Protein AF-R7M8T2-F1 (afdb_monomer_lite)

Sequence (224 aa):
MENASKALIMAGSVLLSLLIITTLVFMFGKLGDLKNSEASTEEVKKLAEYNRQIETFDRALYGSELLSLANLIDDYNKRQADLKGYNAIVLHVYSKGISSPICMQDNYTRDDSYKDLISDFETLQKKLNEAKNKKAYGEKIEKLASMNWATLRQFLMSAGLSEEEVEQAMDSNSQLSKLISEYQNLKSESTEFKNKQFTQHQYEYDDYYNGTRVKKIIFKEQGL

Secondary structure (DSSP, 8-state):
-HHHHHHHHHHHHHHHHHHHHHHHHHHHHHHHHHHHHHHHHHHHHHHHHHHHHHHTT-S-EEHHHHHHHHHHHHHHIIIIIIHH-PPPPEEEEE-PPPSS-SS--SEE-STTTHHHHHHHHHHHHHHHHHHHH-EETTEEHHHHTTS-HHHHHHHHHHTT--HHHHHHHHSTTSHHHHHHHHHHHHHHHHHHHHH-EEEEEEEEEESSSTT-EEEEEEEEETT-

pLDDT: mean 83.67, std 14.2, range [49.0, 98.19]

Structure (mmCIF, N/CA/C/O backbone):
data_AF-R7M8T2-F1
#
_entry.id   AF-R7M8T2-F1
#
loop_
_atom_site.group_PDB
_atom_site.id
_atom_site.type_symbol
_atom_site.label_atom_id
_atom_site.label_alt_id
_atom_site.label_comp_id
_atom_site.label_asym_id
_atom_site.label_entity_id
_atom_site.label_seq_id
_atom_site.pdbx_PDB_ins_code
_atom_site.Cartn_x
_atom_site.Cartn_y
_atom_site.Cartn_z
_atom_site.occupancy
_atom_site.B_iso_or_equiv
_atom_site.auth_seq_id
_atom_site.auth_comp_id
_atom_site.auth_asym_id
_atom_site.auth_atom_id
_atom_site.pdbx_PDB_model_num
ATOM 1 N N . MET A 1 1 ? 17.575 -32.223 -84.611 1.00 57.09 1 MET A N 1
ATOM 2 C CA . MET A 1 1 ? 17.300 -30.985 -83.842 1.00 57.09 1 MET A CA 1
ATOM 3 C C . MET A 1 1 ? 16.401 -31.215 -82.615 1.00 57.09 1 MET A C 1
ATOM 5 O O . MET A 1 1 ? 16.417 -30.396 -81.707 1.00 57.09 1 MET A O 1
ATOM 9 N N . GLU A 1 2 ? 15.678 -32.339 -82.529 1.00 61.53 2 GLU A N 1
ATOM 10 C CA . GLU A 1 2 ? 14.737 -32.655 -81.436 1.00 61.53 2 GLU A CA 1
ATOM 11 C C . GLU A 1 2 ? 15.389 -32.787 -80.039 1.00 61.53 2 GLU A C 1
ATOM 13 O O . GLU A 1 2 ? 14.840 -32.304 -79.052 1.00 61.53 2 GLU A O 1
ATOM 18 N N . ASN A 1 3 ? 16.603 -33.348 -79.946 1.00 72.44 3 ASN A N 1
ATOM 19 C CA . ASN A 1 3 ? 17.298 -33.550 -78.662 1.00 72.44 3 ASN A CA 1
ATOM 20 C C . ASN A 1 3 ? 17.820 -32.249 -78.032 1.00 72.44 3 ASN A C 1
ATOM 22 O O . ASN A 1 3 ? 17.808 -32.114 -76.812 1.00 72.44 3 ASN A O 1
ATOM 26 N N . ALA A 1 4 ? 18.224 -31.272 -78.848 1.00 68.94 4 ALA A N 1
ATOM 27 C CA . ALA A 1 4 ? 18.643 -29.959 -78.358 1.00 68.94 4 ALA A CA 1
ATOM 28 C C . ALA A 1 4 ? 17.447 -29.152 -77.826 1.00 68.94 4 ALA A C 1
ATOM 30 O O . ALA A 1 4 ? 17.567 -28.473 -76.814 1.00 68.94 4 ALA A O 1
ATOM 31 N N . SER A 1 5 ? 16.274 -29.281 -78.459 1.00 60.34 5 SER A N 1
ATOM 32 C CA . SER A 1 5 ? 15.035 -28.647 -77.992 1.00 60.34 5 SER A CA 1
ATOM 33 C C . SER A 1 5 ? 14.527 -29.272 -76.686 1.00 60.34 5 SER A C 1
ATOM 35 O O . SER A 1 5 ? 14.183 -28.538 -75.764 1.00 60.34 5 SER A O 1
ATOM 37 N N . LYS A 1 6 ? 14.577 -30.607 -76.542 1.00 64.19 6 LYS A N 1
ATOM 38 C CA . LYS A 1 6 ? 14.253 -31.289 -75.273 1.00 64.19 6 LYS A CA 1
ATOM 39 C C . LYS A 1 6 ? 15.216 -30.900 -74.146 1.00 64.19 6 LYS A C 1
ATOM 41 O O . LYS A 1 6 ? 14.763 -30.615 -73.043 1.00 64.19 6 LYS A O 1
ATOM 46 N N . ALA A 1 7 ? 16.517 -30.811 -74.433 1.00 75.56 7 ALA A N 1
ATOM 47 C CA . ALA A 1 7 ? 17.511 -30.345 -73.466 1.00 75.56 7 ALA A CA 1
ATOM 48 C C . ALA A 1 7 ? 17.301 -28.872 -73.076 1.00 75.56 7 ALA A C 1
ATOM 50 O O . ALA A 1 7 ? 17.396 -28.535 -71.901 1.00 75.56 7 ALA A O 1
ATOM 51 N N . LEU A 1 8 ? 16.953 -28.006 -74.034 1.00 66.00 8 LEU A N 1
ATOM 52 C CA . LEU A 1 8 ? 16.663 -26.592 -73.784 1.00 66.00 8 LEU A CA 1
ATOM 53 C C . LEU A 1 8 ? 15.398 -26.403 -72.936 1.00 66.00 8 LEU A C 1
ATOM 55 O O . LEU A 1 8 ? 15.392 -25.578 -72.029 1.00 66.00 8 LEU A O 1
ATOM 59 N N . ILE A 1 9 ? 14.348 -27.187 -73.188 1.00 66.44 9 ILE A N 1
ATOM 60 C CA . ILE A 1 9 ? 13.111 -27.160 -72.394 1.00 66.44 9 ILE A CA 1
ATOM 61 C C . ILE A 1 9 ? 13.369 -27.679 -70.971 1.00 66.44 9 ILE A C 1
ATOM 63 O O . ILE A 1 9 ? 12.895 -27.072 -70.013 1.00 66.44 9 ILE A O 1
ATOM 67 N N . MET A 1 10 ? 14.160 -28.748 -70.813 1.00 67.06 10 MET A N 1
ATOM 68 C CA . MET A 1 10 ? 14.554 -29.258 -69.492 1.00 67.06 10 MET A CA 1
ATOM 69 C C . MET A 1 10 ? 15.466 -28.283 -68.732 1.00 67.06 10 MET A C 1
ATOM 71 O O . MET A 1 10 ? 15.301 -28.102 -67.531 1.00 67.06 10 MET A O 1
ATOM 75 N N . ALA A 1 11 ? 16.396 -27.610 -69.413 1.00 72.06 11 ALA A N 1
ATOM 76 C CA . ALA A 1 11 ? 17.258 -26.603 -68.796 1.00 72.06 11 ALA A CA 1
ATOM 77 C C . ALA A 1 11 ? 16.482 -25.325 -68.433 1.00 72.06 11 ALA A C 1
ATOM 79 O O . ALA A 1 11 ? 16.701 -24.749 -67.370 1.00 72.06 11 ALA A O 1
ATOM 80 N N . GLY A 1 12 ? 15.543 -24.905 -69.285 1.00 64.56 12 GLY A N 1
ATOM 81 C CA . GLY A 1 12 ? 14.705 -23.728 -69.062 1.00 64.56 12 GLY A CA 1
ATOM 82 C C . GLY A 1 12 ? 13.758 -23.885 -67.874 1.00 64.56 12 GLY A C 1
ATOM 83 O O . GLY A 1 12 ? 13.622 -22.956 -67.081 1.00 64.56 12 GLY A O 1
ATOM 84 N N . SER A 1 13 ? 13.148 -25.060 -67.695 1.00 60.78 13 SER A N 1
ATOM 85 C CA . SER A 1 13 ? 12.254 -25.318 -66.557 1.00 60.78 13 SER A CA 1
ATOM 86 C C . SER A 1 13 ? 13.005 -25.381 -65.223 1.00 60.78 13 SER A C 1
ATOM 88 O O . SER A 1 13 ? 12.529 -24.839 -64.222 1.00 60.78 13 SER A O 1
ATOM 90 N N . VAL A 1 14 ? 14.208 -25.965 -65.207 1.00 69.69 14 VAL A N 1
ATOM 91 C CA . VAL A 1 14 ? 15.075 -26.004 -64.019 1.00 69.69 14 VAL A CA 1
ATOM 92 C C . VAL A 1 14 ? 15.583 -24.604 -63.671 1.00 69.69 14 VAL A C 1
ATOM 94 O O . VAL A 1 14 ? 15.503 -24.195 -62.513 1.00 69.69 14 VAL A O 1
ATOM 97 N N . LEU A 1 15 ? 16.033 -23.833 -64.665 1.00 68.00 15 LEU A N 1
ATOM 98 C CA . LEU A 1 15 ? 16.494 -22.457 -64.469 1.00 68.00 15 LEU A CA 1
ATOM 99 C C . LEU A 1 15 ? 15.377 -21.550 -63.933 1.00 68.00 15 LEU A C 1
ATOM 101 O O . LEU A 1 15 ? 15.596 -20.792 -62.989 1.00 68.00 15 LEU A O 1
ATOM 105 N N . LEU A 1 16 ? 14.172 -21.656 -64.498 1.00 63.84 16 LEU A N 1
ATOM 106 C CA . LEU A 1 16 ? 13.011 -20.893 -64.045 1.00 63.84 16 LEU A CA 1
ATOM 107 C C . LEU A 1 16 ? 12.628 -21.252 -62.602 1.00 63.84 16 LEU A C 1
ATOM 109 O O . LEU A 1 16 ? 12.336 -20.364 -61.804 1.00 63.84 16 LEU A O 1
ATOM 113 N N . SER A 1 17 ? 12.693 -22.536 -62.243 1.00 60.41 17 SER A N 1
ATOM 114 C CA . SER A 1 17 ? 12.422 -22.997 -60.875 1.00 60.41 17 SER A CA 1
ATOM 115 C C . SER A 1 17 ? 13.439 -22.440 -59.874 1.00 60.41 17 SER A C 1
ATOM 117 O O . SER A 1 17 ? 13.058 -21.976 -58.800 1.00 60.41 17 SER A O 1
ATOM 119 N N . LEU A 1 18 ? 14.724 -22.419 -60.238 1.00 68.00 18 LEU A N 1
ATOM 120 C CA . LEU A 1 18 ? 15.779 -21.836 -59.406 1.00 68.00 18 LEU A CA 1
ATOM 121 C C . LEU A 1 18 ? 15.581 -20.328 -59.211 1.00 68.00 18 LEU A C 1
ATOM 123 O O . LEU A 1 18 ? 15.695 -19.842 -58.087 1.00 68.00 18 LEU A O 1
ATOM 127 N N . LEU A 1 19 ? 15.208 -19.597 -60.266 1.00 71.00 19 LEU A N 1
ATOM 128 C CA . LEU A 1 19 ? 14.888 -18.172 -60.158 1.00 71.00 19 LEU A CA 1
ATOM 129 C C . LEU A 1 19 ? 13.727 -17.930 -59.190 1.00 71.00 19 LEU A C 1
ATOM 131 O O . LEU A 1 19 ? 13.874 -17.135 -58.265 1.00 71.00 19 LEU A O 1
ATOM 135 N N . ILE A 1 20 ? 12.628 -18.678 -59.322 1.00 66.12 20 ILE A N 1
ATOM 136 C CA . ILE A 1 20 ? 11.468 -18.556 -58.427 1.00 66.12 20 ILE A CA 1
ATOM 137 C C . ILE A 1 20 ? 11.869 -18.817 -56.965 1.00 66.12 20 ILE A C 1
ATOM 139 O O . ILE A 1 20 ? 11.519 -18.030 -56.087 1.00 66.12 20 ILE A O 1
ATOM 143 N N . ILE A 1 21 ? 12.650 -19.870 -56.694 1.00 63.88 21 ILE A N 1
ATOM 144 C CA . ILE A 1 21 ? 13.111 -20.199 -55.334 1.00 63.88 21 ILE A CA 1
ATOM 145 C C . ILE A 1 21 ? 13.998 -19.082 -54.769 1.00 63.88 21 ILE A C 1
ATOM 147 O O . ILE A 1 21 ? 13.788 -18.652 -53.635 1.00 63.88 21 ILE A O 1
ATOM 151 N N . THR A 1 22 ? 14.950 -18.562 -55.549 1.00 62.03 22 THR A N 1
ATOM 152 C CA . THR A 1 22 ? 15.826 -17.468 -55.088 1.00 62.03 22 THR A CA 1
ATOM 153 C C . THR A 1 22 ? 15.054 -16.180 -54.801 1.00 62.03 22 THR A C 1
ATOM 155 O O . THR A 1 22 ? 15.311 -15.528 -53.788 1.00 62.03 22 THR A O 1
ATOM 158 N N . THR A 1 23 ? 14.059 -15.838 -55.627 1.00 63.38 23 THR A N 1
ATOM 159 C CA . THR A 1 23 ? 13.189 -14.678 -55.396 1.00 63.38 23 THR A CA 1
ATOM 160 C C . THR A 1 23 ? 12.344 -14.848 -54.136 1.00 63.38 23 THR A C 1
ATOM 162 O O . THR A 1 23 ? 12.231 -13.904 -53.356 1.00 63.38 23 THR A O 1
ATOM 165 N N . LEU A 1 24 ? 11.798 -16.043 -53.890 1.00 55.97 24 LEU A N 1
ATOM 166 C CA . LEU A 1 24 ? 11.025 -16.329 -52.679 1.00 55.97 24 LEU A CA 1
ATOM 167 C C . LEU A 1 24 ? 11.890 -16.231 -51.417 1.00 55.97 24 LEU A C 1
ATOM 169 O O . LEU A 1 24 ? 11.495 -15.561 -50.467 1.00 55.97 24 LEU A O 1
ATOM 173 N N . VAL A 1 25 ? 13.090 -16.822 -51.413 1.00 62.91 25 VAL A N 1
ATOM 174 C CA . VAL A 1 25 ? 14.032 -16.732 -50.280 1.00 62.91 25 VAL A CA 1
ATOM 175 C C . VAL A 1 25 ? 14.420 -15.276 -49.997 1.00 62.91 25 VAL A C 1
ATOM 177 O O . VAL A 1 25 ? 14.420 -14.851 -48.842 1.00 62.91 25 VAL A O 1
ATOM 180 N N . PHE A 1 26 ? 14.681 -14.484 -51.039 1.00 60.38 26 PHE A N 1
ATOM 181 C CA . PHE A 1 26 ? 14.985 -13.060 -50.900 1.00 60.38 26 PHE A CA 1
ATOM 182 C C . PHE A 1 26 ? 13.793 -12.253 -50.361 1.00 60.38 26 PHE A C 1
ATOM 184 O O . PHE A 1 26 ? 13.969 -11.423 -49.468 1.00 60.38 26 PHE A O 1
ATOM 191 N N . MET A 1 27 ? 12.573 -12.516 -50.847 1.00 58.53 27 MET A N 1
ATOM 192 C CA . MET A 1 27 ? 11.353 -11.883 -50.335 1.00 58.53 27 MET A CA 1
ATOM 193 C C . MET A 1 27 ? 11.098 -12.236 -48.867 1.00 58.53 27 MET A C 1
ATOM 195 O O . MET A 1 27 ? 10.792 -11.337 -48.088 1.00 58.53 27 MET A O 1
ATOM 199 N N . PHE A 1 28 ? 11.262 -13.501 -48.465 1.00 50.69 28 PHE A N 1
ATOM 200 C CA . PHE A 1 28 ? 11.099 -13.914 -47.067 1.00 50.69 28 PHE A CA 1
ATOM 201 C C . PHE A 1 28 ? 12.152 -13.289 -46.146 1.00 50.69 28 PHE A C 1
ATOM 203 O O . PHE A 1 28 ? 11.797 -12.857 -45.051 1.00 50.69 28 PHE A O 1
ATOM 210 N N . GLY A 1 29 ? 13.405 -13.164 -46.598 1.00 58.25 29 GLY A N 1
ATOM 211 C CA . GLY A 1 29 ? 14.446 -12.433 -45.868 1.00 58.25 29 GLY A CA 1
ATOM 212 C C . GLY A 1 29 ? 14.080 -10.960 -45.670 1.00 58.25 29 GLY A C 1
ATOM 213 O O . GLY A 1 29 ? 14.084 -10.467 -44.549 1.00 58.25 29 GLY A O 1
ATOM 214 N N . LYS A 1 30 ? 13.636 -10.279 -46.736 1.00 51.84 30 LYS A N 1
ATOM 215 C CA . LYS A 1 30 ? 13.212 -8.871 -46.669 1.00 51.84 30 LYS A CA 1
ATOM 216 C C . LYS A 1 30 ? 11.963 -8.650 -45.815 1.00 51.84 30 LYS A C 1
ATOM 218 O O . LYS A 1 30 ? 11.916 -7.668 -45.085 1.00 51.84 30 LYS A O 1
ATOM 223 N N . LEU A 1 31 ? 10.973 -9.542 -45.874 1.00 51.50 31 LEU A N 1
ATOM 224 C CA . LEU A 1 31 ? 9.778 -9.509 -45.017 1.00 51.50 31 LEU A CA 1
ATOM 225 C C . LEU A 1 31 ? 10.123 -9.754 -43.541 1.00 51.50 31 LEU A C 1
ATOM 227 O O . LEU A 1 31 ? 9.520 -9.128 -42.672 1.00 51.50 31 LEU A O 1
ATOM 231 N N . GLY A 1 32 ? 11.085 -10.639 -43.264 1.00 54.91 32 GLY A N 1
ATOM 232 C CA . GLY A 1 32 ? 11.640 -10.850 -41.928 1.00 54.91 32 GLY A CA 1
ATOM 233 C C . GLY A 1 32 ? 12.353 -9.604 -41.407 1.00 54.91 32 GLY A C 1
ATOM 234 O O . GLY A 1 32 ? 12.032 -9.134 -40.321 1.00 54.91 32 GLY A O 1
ATOM 235 N N . ASP A 1 33 ? 13.239 -9.014 -42.209 1.00 54.00 33 ASP A N 1
ATOM 236 C CA . ASP A 1 33 ? 13.973 -7.791 -41.863 1.00 54.00 33 ASP A CA 1
ATOM 237 C C . ASP A 1 33 ? 13.043 -6.581 -41.663 1.00 54.00 33 ASP A C 1
ATOM 239 O O . ASP A 1 33 ? 13.229 -5.817 -40.720 1.00 54.00 33 ASP A O 1
ATOM 243 N N . LEU A 1 34 ? 12.005 -6.423 -42.496 1.00 49.81 34 LEU A N 1
ATOM 244 C CA . LEU A 1 34 ? 10.982 -5.376 -42.354 1.00 49.81 34 LEU A CA 1
ATOM 245 C C . LEU A 1 34 ? 10.152 -5.557 -41.079 1.00 49.81 34 LEU A C 1
ATOM 247 O O . LEU A 1 34 ? 10.018 -4.609 -40.311 1.00 49.81 34 LEU A O 1
ATOM 251 N N . LYS A 1 35 ? 9.656 -6.772 -40.801 1.00 49.00 35 LYS A N 1
ATOM 252 C CA . LYS A 1 35 ? 8.923 -7.053 -39.554 1.00 49.00 35 LYS A CA 1
ATOM 253 C C . LYS A 1 35 ? 9.799 -6.877 -38.315 1.00 49.00 35 LYS A C 1
ATOM 255 O O . LYS A 1 35 ? 9.321 -6.350 -37.317 1.00 49.00 35 LYS A O 1
ATOM 260 N N . ASN A 1 36 ? 11.068 -7.274 -38.379 1.00 53.53 36 ASN A N 1
ATOM 261 C CA . ASN A 1 36 ? 12.028 -7.074 -37.294 1.00 53.53 36 ASN A CA 1
ATOM 262 C C . ASN A 1 36 ? 12.381 -5.590 -37.107 1.00 53.53 36 ASN A C 1
ATOM 264 O O . ASN A 1 36 ? 12.554 -5.151 -35.976 1.00 53.53 36 ASN A O 1
ATOM 268 N N . SER A 1 37 ? 12.444 -4.805 -38.188 1.00 49.72 37 SER A N 1
ATOM 269 C CA . SER A 1 37 ? 12.673 -3.354 -38.144 1.00 49.72 37 SER A CA 1
ATOM 270 C C . SER A 1 37 ? 11.466 -2.578 -37.606 1.00 49.72 37 SER A C 1
ATOM 272 O O . SER A 1 37 ? 11.635 -1.595 -36.887 1.00 49.72 37 SER A O 1
ATOM 274 N N . GLU A 1 38 ? 10.243 -2.986 -37.940 1.00 52.22 38 GLU A N 1
ATOM 275 C CA . GLU A 1 38 ? 9.019 -2.393 -37.388 1.00 52.22 38 GLU A CA 1
ATOM 276 C C . GLU A 1 38 ? 8.836 -2.777 -35.915 1.00 52.22 38 GLU A C 1
ATOM 278 O O . GLU A 1 38 ? 8.549 -1.911 -35.088 1.00 52.22 38 GLU A O 1
ATOM 283 N N . ALA A 1 39 ? 9.082 -4.045 -35.565 1.00 54.16 39 ALA A N 1
ATOM 284 C CA . ALA A 1 39 ? 9.066 -4.517 -34.184 1.00 54.16 39 ALA A CA 1
ATOM 285 C C . ALA A 1 39 ? 10.124 -3.805 -33.328 1.00 54.16 39 ALA A C 1
ATOM 287 O O . ALA A 1 39 ? 9.792 -3.311 -32.256 1.00 54.16 39 ALA A O 1
ATOM 288 N N . SER A 1 40 ? 11.362 -3.662 -33.814 1.00 60.12 40 SER A N 1
ATOM 289 C CA . SER A 1 40 ? 12.415 -2.944 -33.085 1.00 60.12 40 SER A CA 1
ATOM 290 C C . SER A 1 40 ? 12.102 -1.455 -32.925 1.00 60.12 40 SER A C 1
ATOM 292 O O . SER A 1 40 ? 12.344 -0.886 -31.863 1.00 60.12 40 SER A O 1
ATOM 294 N N . THR A 1 41 ? 11.484 -0.823 -33.929 1.00 64.88 41 THR A N 1
ATOM 295 C CA . THR A 1 41 ? 11.026 0.572 -33.830 1.00 64.88 41 THR A CA 1
ATOM 296 C C . THR A 1 41 ? 9.938 0.731 -32.767 1.00 64.88 41 THR A C 1
ATOM 298 O O . THR A 1 41 ? 9.956 1.690 -31.997 1.00 64.88 41 THR A O 1
ATOM 301 N N . GLU A 1 42 ? 8.993 -0.205 -32.698 1.00 70.75 42 GLU A N 1
ATOM 302 C CA . GLU A 1 42 ? 7.926 -0.195 -31.697 1.00 70.75 42 GLU A CA 1
ATOM 303 C C . GLU A 1 42 ? 8.457 -0.461 -30.280 1.00 70.75 42 GLU A C 1
ATOM 305 O O . GLU A 1 42 ? 8.002 0.146 -29.312 1.00 70.75 42 GLU A O 1
ATOM 310 N N . GLU A 1 43 ? 9.462 -1.322 -30.137 1.00 71.38 43 GLU A N 1
ATOM 311 C CA . GLU A 1 43 ? 10.128 -1.571 -28.857 1.00 71.38 43 GLU A CA 1
ATOM 312 C C . GLU A 1 43 ? 10.898 -0.356 -28.353 1.00 71.38 43 GLU A C 1
ATOM 314 O O . GLU A 1 43 ? 10.748 0.023 -27.192 1.00 71.38 43 GLU A O 1
ATOM 319 N N . VAL A 1 44 ? 11.650 0.310 -29.231 1.00 73.50 44 VAL A N 1
ATOM 320 C CA . VAL A 1 44 ? 12.344 1.560 -28.896 1.00 73.50 44 VAL A CA 1
ATOM 321 C C . VAL A 1 44 ? 11.346 2.644 -28.481 1.00 73.50 44 VAL A C 1
ATOM 323 O O . VAL A 1 44 ? 11.574 3.333 -27.486 1.00 73.50 44 VAL A O 1
ATOM 326 N N . LYS A 1 45 ? 10.207 2.767 -29.178 1.00 71.94 45 LYS A N 1
ATOM 327 C CA . LYS A 1 45 ? 9.131 3.692 -28.782 1.00 71.94 45 LYS A CA 1
ATOM 328 C C . LYS A 1 45 ? 8.575 3.369 -27.399 1.00 71.94 45 LYS A C 1
ATOM 330 O O . LYS A 1 45 ? 8.427 4.283 -26.596 1.00 71.94 45 LYS A O 1
ATOM 335 N N . LYS A 1 46 ? 8.308 2.094 -27.101 1.00 74.50 46 LYS A N 1
ATOM 336 C CA . LYS A 1 46 ? 7.805 1.669 -25.784 1.00 74.50 46 LYS A CA 1
ATOM 337 C C . LYS A 1 46 ? 8.793 1.972 -24.664 1.00 74.50 46 LYS A C 1
ATOM 339 O O . LYS A 1 46 ? 8.383 2.452 -23.615 1.00 74.50 46 LYS A O 1
ATOM 344 N N . LEU A 1 47 ? 10.088 1.740 -24.879 1.00 77.81 47 LEU A N 1
ATOM 345 C CA . LEU A 1 47 ? 11.118 2.109 -23.902 1.00 77.81 47 LEU A CA 1
ATOM 346 C C . LEU A 1 47 ? 11.163 3.624 -23.666 1.00 77.81 47 LEU A C 1
ATOM 348 O O . LEU A 1 47 ? 11.206 4.061 -22.519 1.00 77.81 47 LEU A O 1
ATOM 352 N N . ALA A 1 48 ? 11.106 4.420 -24.737 1.00 73.94 48 ALA A N 1
ATOM 353 C CA . ALA A 1 48 ? 11.050 5.876 -24.633 1.00 73.94 48 ALA A CA 1
ATOM 354 C C . ALA A 1 48 ? 9.780 6.353 -23.905 1.00 73.94 48 ALA A C 1
ATOM 356 O O . ALA A 1 48 ? 9.828 7.316 -23.143 1.00 73.94 48 ALA A O 1
ATOM 357 N N . GLU A 1 49 ? 8.655 5.665 -24.104 1.00 75.31 49 GLU A N 1
ATOM 358 C CA . GLU A 1 49 ? 7.406 5.941 -23.402 1.00 75.31 49 GLU A CA 1
ATOM 359 C C . GLU A 1 49 ? 7.523 5.664 -21.897 1.00 75.31 49 GLU A C 1
ATOM 361 O O . GLU A 1 49 ? 7.171 6.539 -21.109 1.00 75.31 49 GLU A O 1
ATOM 366 N N . TYR A 1 50 ? 8.075 4.514 -21.486 1.00 80.75 50 TYR A N 1
ATOM 367 C CA . TYR A 1 50 ? 8.334 4.233 -20.068 1.00 80.75 50 TYR A CA 1
ATOM 368 C C . TYR A 1 50 ? 9.259 5.273 -19.440 1.00 80.75 50 TYR A C 1
ATOM 370 O O . TYR A 1 50 ? 8.930 5.795 -18.378 1.00 80.75 50 TYR A O 1
ATOM 378 N N . ASN A 1 51 ? 10.373 5.616 -20.098 1.00 78.75 51 ASN A N 1
ATOM 379 C CA . ASN A 1 51 ? 11.290 6.642 -19.597 1.00 78.75 51 ASN A CA 1
ATOM 380 C C . ASN A 1 51 ? 10.562 7.974 -19.400 1.00 78.75 51 ASN A C 1
ATOM 382 O O . ASN A 1 51 ? 10.599 8.531 -18.309 1.00 78.75 51 ASN A O 1
ATOM 386 N N . ARG A 1 52 ? 9.808 8.433 -20.406 1.00 75.38 52 ARG A N 1
ATOM 387 C CA . ARG A 1 52 ? 9.039 9.678 -20.313 1.00 75.38 52 ARG A CA 1
ATOM 388 C C . ARG A 1 52 ? 7.998 9.631 -19.194 1.00 75.38 52 ARG A C 1
ATOM 390 O O . ARG A 1 52 ? 7.800 10.634 -18.517 1.00 75.38 52 ARG A O 1
ATOM 397 N N . GLN A 1 53 ? 7.302 8.507 -19.012 1.00 79.31 53 GLN A N 1
ATOM 398 C CA . GLN A 1 53 ? 6.336 8.352 -17.922 1.00 79.31 53 GLN A CA 1
ATOM 399 C C . GLN A 1 53 ? 7.032 8.407 -16.556 1.00 79.31 53 GLN A C 1
ATOM 401 O O . GLN A 1 53 ? 6.547 9.101 -15.666 1.00 79.31 53 GLN A O 1
ATOM 406 N N . ILE A 1 54 ? 8.183 7.750 -16.403 1.00 82.94 54 ILE A N 1
ATOM 407 C CA . ILE A 1 54 ? 8.994 7.769 -15.178 1.00 82.94 54 ILE A CA 1
ATOM 408 C C . ILE A 1 54 ? 9.525 9.178 -14.885 1.00 82.94 54 ILE A C 1
ATOM 410 O O . ILE A 1 54 ? 9.423 9.641 -13.755 1.00 82.94 54 ILE A O 1
ATOM 414 N N . GLU A 1 55 ? 10.001 9.905 -15.895 1.00 81.38 55 GLU A N 1
ATOM 415 C CA . GLU A 1 55 ? 10.476 11.289 -15.762 1.00 81.38 55 GLU A CA 1
ATOM 416 C C . GLU A 1 55 ? 9.382 12.249 -15.266 1.00 81.38 55 GLU A C 1
ATOM 418 O O . GLU A 1 55 ? 9.689 13.247 -14.623 1.00 81.38 55 GLU A O 1
ATOM 423 N N . THR A 1 56 ? 8.089 11.950 -15.463 1.00 80.88 56 THR A N 1
ATOM 424 C CA . THR A 1 56 ? 7.011 12.772 -14.865 1.00 80.88 56 THR A CA 1
ATOM 425 C C . THR A 1 56 ? 6.992 12.740 -13.332 1.00 80.88 56 THR A C 1
ATOM 427 O O . THR A 1 56 ? 6.365 13.595 -12.693 1.00 80.88 56 THR A O 1
ATOM 430 N N . PHE A 1 57 ? 7.689 11.765 -12.744 1.00 83.44 57 PHE A N 1
ATOM 431 C CA . PHE A 1 57 ? 7.892 11.618 -11.311 1.00 83.44 57 PHE A CA 1
ATOM 432 C C . PHE A 1 57 ? 9.202 12.259 -10.826 1.00 83.44 57 PHE A C 1
ATOM 434 O O . PHE A 1 57 ? 9.470 12.218 -9.628 1.00 83.44 57 PHE A O 1
ATOM 441 N N . ASP A 1 58 ? 9.999 12.885 -11.702 1.00 83.12 58 ASP A N 1
ATOM 442 C CA . ASP A 1 58 ? 11.145 13.731 -11.330 1.00 83.12 58 ASP A CA 1
ATOM 443 C C . ASP A 1 58 ? 10.666 15.056 -10.707 1.00 83.12 58 ASP A C 1
ATOM 445 O O . ASP A 1 58 ? 10.617 16.122 -11.323 1.00 83.12 58 ASP A O 1
ATOM 449 N N . ARG A 1 59 ? 10.185 14.947 -9.469 1.00 86.69 59 ARG A N 1
ATOM 450 C CA . ARG A 1 59 ? 9.742 16.041 -8.604 1.00 86.69 59 ARG A CA 1
ATOM 451 C C . ARG A 1 59 ? 9.510 15.507 -7.193 1.00 86.69 59 ARG A C 1
ATOM 453 O O . ARG A 1 59 ? 9.657 14.319 -6.922 1.00 86.69 59 ARG A O 1
ATOM 460 N N . ALA A 1 60 ? 9.095 16.383 -6.283 1.00 89.00 60 ALA A N 1
ATOM 461 C CA . ALA A 1 60 ? 8.526 15.935 -5.020 1.00 89.00 60 ALA A CA 1
ATOM 462 C C . ALA A 1 60 ? 7.229 15.141 -5.266 1.00 89.00 60 ALA A C 1
ATOM 464 O O . ALA A 1 60 ? 6.370 15.564 -6.051 1.00 89.00 60 ALA A O 1
ATOM 465 N N . LEU A 1 61 ? 7.103 14.006 -4.580 1.00 89.38 61 LEU A N 1
ATOM 466 C CA . LEU A 1 61 ? 5.988 13.073 -4.692 1.00 89.38 61 LEU A CA 1
ATOM 467 C C . LEU A 1 61 ? 5.300 12.889 -3.349 1.00 89.38 61 LEU A C 1
ATOM 469 O O . LEU A 1 61 ? 5.958 12.747 -2.320 1.00 89.38 61 LEU A O 1
ATOM 473 N N . TYR A 1 62 ? 3.978 12.797 -3.365 1.00 91.50 62 TYR A N 1
ATOM 474 C CA . TYR A 1 62 ? 3.248 12.176 -2.266 1.00 91.50 62 TYR A CA 1
ATOM 475 C C . TYR A 1 62 ? 3.435 10.651 -2.292 1.00 91.50 62 TYR A C 1
ATOM 477 O O . TYR A 1 62 ? 3.654 10.063 -3.351 1.00 91.50 62 TYR A O 1
ATOM 485 N N . GLY A 1 63 ? 3.298 9.974 -1.149 1.00 90.69 63 GLY A N 1
ATOM 486 C CA . GLY A 1 63 ? 3.425 8.512 -1.074 1.00 90.69 63 GLY A CA 1
ATOM 487 C C . GLY A 1 63 ? 2.453 7.757 -1.993 1.00 90.69 63 GLY A C 1
ATOM 488 O O . GLY A 1 63 ? 2.781 6.688 -2.501 1.00 90.69 63 GLY A O 1
ATOM 489 N N . SER A 1 64 ? 1.282 8.330 -2.291 1.00 88.12 64 SER A N 1
ATOM 490 C CA . SER A 1 64 ? 0.357 7.806 -3.311 1.00 88.12 64 SER A CA 1
ATOM 491 C C . SER A 1 64 ? 0.935 7.835 -4.735 1.00 88.12 64 SER A C 1
ATOM 493 O O . SER A 1 64 ? 0.731 6.905 -5.519 1.00 8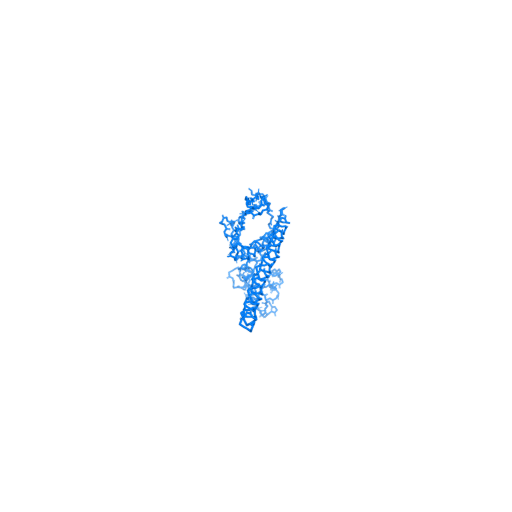8.12 64 SER A O 1
ATOM 495 N N . GLU A 1 65 ? 1.682 8.883 -5.072 1.00 89.81 65 GLU A N 1
ATOM 496 C CA . GLU A 1 65 ? 2.366 9.029 -6.357 1.00 89.81 65 GLU A CA 1
ATOM 497 C C . GLU A 1 65 ? 3.602 8.125 -6.414 1.00 89.81 65 GLU A C 1
ATOM 499 O O . GLU A 1 65 ? 3.858 7.503 -7.441 1.00 89.81 65 GLU A O 1
ATOM 504 N N . LEU A 1 66 ? 4.304 7.958 -5.289 1.00 93.56 66 LEU A N 1
ATOM 505 C CA . LEU A 1 66 ? 5.414 7.014 -5.162 1.00 93.56 66 LEU A CA 1
ATOM 506 C C . LEU A 1 66 ? 4.967 5.560 -5.394 1.00 93.56 66 LEU A C 1
ATOM 508 O O . LEU A 1 66 ? 5.649 4.813 -6.090 1.00 93.56 66 LEU A O 1
ATOM 512 N N . LEU A 1 67 ? 3.796 5.164 -4.881 1.00 92.00 67 LEU A N 1
ATOM 513 C CA . LEU A 1 67 ? 3.192 3.857 -5.182 1.00 92.00 67 LEU A CA 1
ATOM 514 C C . LEU A 1 67 ? 2.857 3.706 -6.669 1.00 92.00 67 LEU A C 1
ATOM 516 O O . LEU A 1 67 ? 2.973 2.614 -7.223 1.00 92.00 67 LEU A O 1
ATOM 520 N N . SER A 1 68 ? 2.446 4.791 -7.325 1.00 90.44 68 SER A N 1
ATOM 521 C CA . SER A 1 68 ? 2.171 4.782 -8.766 1.00 90.44 68 SER A CA 1
ATOM 522 C C . SER A 1 68 ? 3.461 4.575 -9.566 1.00 90.44 68 SER A C 1
ATOM 524 O O . SER A 1 68 ? 3.484 3.743 -10.472 1.00 90.44 68 SER A O 1
ATOM 526 N N . LEU A 1 69 ? 4.552 5.246 -9.178 1.00 91.94 69 LEU A N 1
ATOM 527 C CA . LEU A 1 69 ? 5.884 5.027 -9.747 1.00 91.94 69 LEU A CA 1
ATOM 528 C C . LEU A 1 69 ? 6.371 3.587 -9.524 1.00 91.94 69 LEU A C 1
ATOM 530 O O . LEU A 1 69 ? 6.850 2.958 -10.463 1.00 91.94 69 LEU A O 1
ATOM 534 N N . ALA A 1 70 ? 6.219 3.042 -8.313 1.00 92.62 70 ALA A N 1
ATOM 535 C CA . ALA A 1 70 ? 6.613 1.666 -8.011 1.00 92.62 70 ALA A CA 1
ATOM 536 C C . ALA A 1 70 ? 5.877 0.655 -8.910 1.00 92.62 70 ALA A C 1
ATOM 538 O O . ALA A 1 70 ? 6.505 -0.244 -9.464 1.00 92.62 70 ALA A O 1
ATOM 539 N N . ASN A 1 71 ? 4.568 0.839 -9.121 1.00 91.06 71 ASN A N 1
ATOM 540 C CA . ASN A 1 71 ? 3.785 0.005 -10.039 1.00 91.06 71 ASN A CA 1
ATOM 541 C C . ASN A 1 71 ? 4.221 0.161 -11.504 1.00 91.06 71 ASN A C 1
ATOM 543 O O . ASN A 1 71 ? 4.283 -0.827 -12.232 1.00 91.06 71 ASN A O 1
ATOM 547 N N . LEU A 1 72 ? 4.543 1.382 -11.944 1.00 88.62 72 LEU A N 1
ATOM 548 C CA . LEU A 1 72 ? 5.063 1.627 -13.293 1.00 88.62 72 LEU A CA 1
ATOM 549 C C . LEU A 1 72 ? 6.408 0.914 -13.517 1.00 88.62 72 LEU A C 1
ATOM 551 O O . LEU A 1 72 ? 6.626 0.318 -14.572 1.00 88.62 72 LEU A O 1
ATOM 555 N N . ILE A 1 73 ? 7.286 0.934 -12.512 1.00 92.25 73 ILE A N 1
ATOM 556 C CA . ILE A 1 73 ? 8.571 0.223 -12.523 1.00 92.25 73 ILE A CA 1
ATOM 557 C C . ILE A 1 73 ? 8.368 -1.295 -12.519 1.00 92.25 73 ILE A C 1
ATOM 559 O O . ILE A 1 73 ? 9.062 -1.996 -13.254 1.00 92.25 73 ILE A O 1
ATOM 563 N N . ASP A 1 74 ? 7.410 -1.811 -11.745 1.00 92.88 74 ASP A N 1
ATOM 564 C CA . ASP A 1 74 ? 7.062 -3.236 -11.751 1.00 92.88 74 ASP A CA 1
ATOM 565 C C . ASP A 1 74 ? 6.577 -3.693 -13.136 1.00 92.88 74 ASP A C 1
ATOM 567 O O . ASP A 1 74 ? 7.030 -4.716 -13.654 1.00 92.88 74 ASP A O 1
ATOM 571 N N . ASP A 1 75 ? 5.702 -2.910 -13.775 1.00 88.00 75 ASP A N 1
ATOM 572 C CA . ASP A 1 75 ? 5.204 -3.200 -15.121 1.00 88.00 75 ASP A CA 1
ATOM 573 C C . ASP A 1 75 ? 6.331 -3.154 -16.166 1.00 88.00 75 ASP A C 1
ATOM 575 O O . ASP A 1 75 ? 6.447 -4.074 -16.982 1.00 88.00 75 ASP A O 1
ATOM 579 N N . TYR A 1 76 ? 7.216 -2.151 -16.100 1.00 89.81 76 TYR A N 1
ATOM 580 C CA . TYR A 1 76 ? 8.412 -2.103 -16.944 1.00 89.81 76 TYR A CA 1
ATOM 581 C C . TYR A 1 76 ? 9.305 -3.331 -16.720 1.00 89.81 76 TYR A C 1
ATOM 583 O O . TYR A 1 76 ? 9.664 -4.003 -17.690 1.00 89.81 76 TYR A O 1
ATOM 591 N N . ASN A 1 77 ? 9.650 -3.662 -15.471 1.00 91.50 77 ASN A N 1
ATOM 592 C CA . ASN A 1 77 ? 10.554 -4.774 -15.177 1.00 91.50 77 ASN A CA 1
ATOM 593 C C . ASN A 1 77 ? 9.957 -6.096 -15.673 1.00 91.50 77 ASN A C 1
ATOM 595 O O . ASN A 1 77 ? 10.637 -6.836 -16.377 1.00 91.50 77 ASN A O 1
ATOM 599 N N . LYS A 1 78 ? 8.662 -6.338 -15.446 1.00 88.62 78 LYS A N 1
ATOM 600 C CA . LYS A 1 78 ? 7.975 -7.530 -15.962 1.00 88.62 78 LYS A CA 1
ATOM 601 C C . LYS A 1 78 ? 7.951 -7.581 -17.489 1.00 88.62 78 LYS A C 1
ATOM 603 O O . LYS A 1 78 ? 8.155 -8.642 -18.070 1.00 88.62 78 LYS A O 1
ATOM 608 N N . ARG A 1 79 ? 7.661 -6.467 -18.171 1.00 84.25 79 ARG A N 1
ATOM 609 C CA . ARG A 1 79 ? 7.435 -6.469 -19.632 1.00 84.25 79 ARG A CA 1
ATOM 610 C C . ARG A 1 79 ? 8.686 -6.290 -20.476 1.00 84.25 79 ARG A C 1
ATOM 612 O O . ARG A 1 79 ? 8.691 -6.719 -21.630 1.00 84.25 79 ARG A O 1
ATOM 619 N N . GLN A 1 80 ? 9.694 -5.614 -19.941 1.00 84.81 80 GLN A N 1
ATOM 620 C CA . GLN A 1 80 ? 10.906 -5.236 -20.658 1.00 84.81 80 GLN A CA 1
ATOM 621 C C . GLN A 1 80 ? 12.122 -5.959 -20.079 1.00 84.81 80 GLN A C 1
ATOM 623 O O . GLN A 1 80 ? 12.831 -6.628 -20.827 1.00 84.81 80 GLN A O 1
ATOM 628 N N . ALA A 1 81 ? 12.361 -5.886 -18.768 1.00 86.56 81 ALA A N 1
ATOM 629 C CA . ALA A 1 81 ? 13.552 -6.507 -18.191 1.00 86.56 81 ALA A CA 1
ATOM 630 C C . ALA A 1 81 ? 13.473 -8.041 -18.223 1.00 86.56 81 ALA A C 1
ATOM 632 O O . ALA A 1 81 ? 14.262 -8.692 -18.906 1.00 86.56 81 ALA A O 1
ATOM 633 N N . ASP A 1 82 ? 12.450 -8.607 -17.586 1.00 86.50 82 ASP A N 1
ATOM 634 C CA . ASP A 1 82 ? 12.292 -10.051 -17.412 1.00 86.50 82 ASP A CA 1
ATOM 635 C C . ASP A 1 82 ? 12.006 -10.765 -18.743 1.00 86.50 82 ASP A C 1
ATOM 637 O O . ASP A 1 82 ? 12.557 -11.828 -19.022 1.00 86.50 82 ASP A O 1
ATOM 641 N N . LEU A 1 83 ? 11.147 -10.178 -19.587 1.00 79.75 83 LEU A N 1
ATOM 642 C CA . LEU A 1 83 ? 10.706 -10.809 -20.838 1.00 79.75 83 LEU A CA 1
ATOM 643 C C . LEU A 1 83 ? 11.621 -10.549 -22.037 1.00 79.75 83 LEU A C 1
ATOM 645 O O . LEU A 1 83 ? 11.592 -11.332 -22.987 1.00 79.75 83 LEU A O 1
ATOM 649 N N . LYS A 1 84 ? 12.396 -9.457 -22.037 1.00 79.56 84 LYS A N 1
ATOM 650 C CA . LYS A 1 84 ? 13.192 -9.039 -23.207 1.00 79.56 84 LYS A CA 1
ATOM 651 C C . LYS A 1 84 ? 14.679 -8.846 -22.919 1.00 79.56 84 LYS A C 1
ATOM 653 O O . LYS A 1 84 ? 15.426 -8.494 -23.827 1.00 79.56 84 LYS A O 1
ATOM 658 N N . GLY A 1 85 ? 15.120 -9.087 -21.684 1.00 80.50 85 GLY A N 1
ATOM 659 C CA . GLY A 1 85 ? 16.529 -9.015 -21.295 1.00 80.50 85 GLY A CA 1
ATOM 660 C C . GLY A 1 85 ? 17.068 -7.593 -21.134 1.00 80.50 85 GLY A C 1
ATOM 661 O O . GLY A 1 85 ? 18.282 -7.399 -21.163 1.00 80.50 85 GLY A O 1
ATOM 662 N N . TYR A 1 86 ? 16.198 -6.588 -20.990 1.00 83.00 86 TYR A N 1
ATOM 663 C CA . TYR A 1 86 ? 16.636 -5.242 -20.619 1.00 83.00 86 TYR A CA 1
ATOM 664 C C . TYR A 1 86 ? 17.062 -5.181 -19.145 1.00 83.00 86 TYR A C 1
ATOM 666 O O . TYR A 1 86 ? 16.673 -6.017 -18.333 1.00 83.00 86 TYR A O 1
ATOM 674 N N . ASN A 1 87 ? 17.845 -4.165 -18.775 1.00 87.19 87 ASN A N 1
ATOM 675 C CA . ASN A 1 87 ? 18.188 -3.966 -17.370 1.00 87.19 87 ASN A CA 1
ATOM 676 C C . ASN A 1 87 ? 16.947 -3.522 -16.591 1.00 87.19 87 ASN A C 1
ATOM 678 O O . ASN A 1 87 ? 16.187 -2.662 -17.052 1.00 87.19 87 ASN A O 1
ATOM 682 N N . ALA A 1 88 ? 16.761 -4.130 -15.421 1.00 91.50 88 ALA A N 1
ATOM 683 C CA . ALA A 1 88 ? 15.709 -3.773 -14.487 1.00 91.50 88 ALA A CA 1
ATOM 684 C C . ALA A 1 88 ? 15.958 -2.377 -13.906 1.00 91.50 88 ALA A C 1
ATOM 686 O O . ALA A 1 88 ? 17.097 -2.000 -13.623 1.00 91.50 88 ALA A O 1
ATOM 687 N N . ILE A 1 89 ? 14.875 -1.634 -13.706 1.00 91.50 89 ILE A N 1
ATOM 688 C CA . ILE A 1 89 ? 14.892 -0.374 -12.977 1.00 91.50 89 ILE A CA 1
ATOM 689 C C . ILE A 1 89 ? 14.806 -0.681 -11.487 1.00 91.50 89 ILE A C 1
ATOM 691 O O . ILE A 1 89 ? 13.969 -1.478 -11.051 1.00 91.50 89 ILE A O 1
ATOM 695 N N . VAL A 1 90 ? 15.671 -0.023 -10.722 1.00 95.25 90 VAL A N 1
ATOM 696 C CA . VAL A 1 90 ? 15.731 -0.101 -9.263 1.00 95.25 90 VAL A CA 1
ATOM 697 C C . VAL A 1 90 ? 15.104 1.148 -8.646 1.00 95.25 90 VAL A C 1
ATOM 699 O O . VAL A 1 90 ? 15.425 2.270 -9.039 1.00 95.25 90 VAL A O 1
ATOM 702 N N . LEU A 1 91 ? 14.248 0.965 -7.641 1.00 95.62 91 LEU A N 1
ATOM 703 C CA . LEU A 1 91 ? 13.680 2.053 -6.843 1.00 95.62 91 LEU A CA 1
ATOM 704 C C . LEU A 1 91 ? 14.035 1.854 -5.372 1.00 95.62 91 LEU A C 1
ATOM 706 O O . LEU A 1 91 ? 13.620 0.869 -4.766 1.00 95.62 91 LEU A O 1
ATOM 710 N N . HIS A 1 92 ? 14.776 2.806 -4.804 1.00 96.00 92 HIS A N 1
ATOM 711 C CA . HIS A 1 92 ? 15.051 2.859 -3.370 1.00 96.00 92 HIS A CA 1
ATOM 712 C C . HIS A 1 92 ? 14.243 3.972 -2.709 1.00 96.00 92 HIS A C 1
ATOM 714 O O . HIS A 1 92 ? 14.245 5.115 -3.175 1.00 96.00 92 HIS A O 1
ATOM 720 N N . VAL A 1 93 ? 13.605 3.645 -1.589 1.00 94.38 93 VAL A N 1
ATOM 721 C CA . VAL A 1 93 ? 12.775 4.565 -0.809 1.00 94.38 93 VAL A CA 1
ATOM 722 C C . VAL A 1 93 ? 13.263 4.595 0.630 1.00 94.38 93 VAL A C 1
ATOM 724 O O . VAL A 1 93 ? 13.374 3.553 1.276 1.00 94.38 93 VAL A O 1
ATOM 727 N N . TYR A 1 94 ? 13.508 5.801 1.133 1.00 93.00 94 TYR A N 1
ATOM 728 C CA . TYR A 1 94 ? 13.858 6.057 2.525 1.00 93.00 94 TYR A CA 1
ATOM 729 C C . TYR A 1 94 ? 12.752 6.882 3.186 1.00 93.00 94 TYR A C 1
ATOM 731 O O . TYR A 1 94 ? 12.440 7.973 2.712 1.00 93.00 94 TYR A O 1
ATOM 739 N N . SER A 1 95 ? 12.175 6.393 4.279 1.00 88.38 95 SER A N 1
ATOM 740 C CA . SER A 1 95 ? 11.143 7.068 5.073 1.00 88.38 95 SER A CA 1
ATOM 741 C C . SER A 1 95 ? 11.526 7.026 6.552 1.00 88.38 95 SER A C 1
ATOM 743 O O . SER A 1 95 ? 12.178 6.093 7.021 1.00 88.38 95 SER A O 1
ATOM 745 N N . LYS A 1 96 ? 11.134 8.047 7.317 1.00 81.56 96 LYS A N 1
ATOM 746 C CA . LYS A 1 96 ? 11.092 7.937 8.776 1.00 81.56 96 LYS A CA 1
ATOM 747 C C . LYS A 1 96 ? 9.950 6.988 9.088 1.00 81.56 96 LYS A C 1
ATOM 749 O O . LYS A 1 96 ? 8.904 7.088 8.450 1.00 81.56 96 LYS A O 1
ATOM 754 N N . GLY A 1 97 ? 10.123 6.078 10.037 1.00 68.12 97 GLY A N 1
ATOM 755 C CA . GLY A 1 97 ? 9.058 5.142 10.372 1.00 68.12 97 GLY A CA 1
ATOM 756 C C . GLY A 1 97 ? 7.724 5.814 10.662 1.00 68.12 97 GLY A C 1
ATOM 757 O O . GLY A 1 97 ? 7.652 6.959 11.115 1.00 68.12 97 GLY A O 1
ATOM 758 N N . ILE A 1 98 ? 6.645 5.114 10.327 1.00 69.44 98 ILE A N 1
ATOM 759 C CA . ILE A 1 98 ? 5.299 5.508 10.747 1.00 69.44 98 ILE A CA 1
ATOM 760 C C . ILE A 1 98 ? 5.225 5.311 12.262 1.00 69.44 98 ILE A C 1
ATOM 762 O O . ILE A 1 98 ? 5.788 4.350 12.777 1.00 69.44 98 ILE A O 1
ATOM 766 N N . SER A 1 99 ? 4.548 6.201 12.995 1.00 60.78 99 SER A N 1
ATOM 767 C CA . SER A 1 99 ? 4.550 6.161 14.474 1.00 60.78 99 SER A CA 1
ATOM 768 C C . SER A 1 99 ? 4.034 4.834 15.062 1.00 60.78 99 SER A C 1
ATOM 770 O O . SER A 1 99 ? 4.344 4.501 16.204 1.00 60.78 99 SER A O 1
ATOM 772 N N . SER A 1 100 ? 3.259 4.063 14.293 1.00 62.78 100 SER A N 1
ATOM 773 C CA . SER A 1 100 ? 2.852 2.694 14.623 1.00 62.78 100 SER A CA 1
ATOM 774 C C . SER A 1 100 ? 2.625 1.900 13.327 1.00 62.78 100 SER A C 1
ATOM 776 O O . SER A 1 100 ? 1.489 1.812 12.856 1.00 62.78 100 SER A O 1
ATOM 778 N N . PRO A 1 101 ? 3.692 1.390 12.686 1.00 70.00 101 PRO A N 1
ATOM 779 C CA . PRO A 1 101 ? 3.553 0.668 11.433 1.00 70.00 101 PRO A CA 1
ATOM 780 C C . PRO A 1 101 ? 2.936 -0.705 11.710 1.00 70.00 101 PRO A C 1
ATOM 782 O O . PRO A 1 101 ? 3.423 -1.458 12.556 1.00 70.00 101 PRO A O 1
ATOM 785 N N . ILE A 1 102 ? 1.852 -1.035 11.008 1.00 79.62 102 ILE A N 1
ATOM 786 C CA . ILE A 1 102 ? 1.247 -2.373 11.024 1.00 79.62 102 ILE A CA 1
ATOM 787 C C . ILE A 1 102 ? 1.738 -3.172 9.816 1.00 79.62 102 ILE A C 1
ATOM 789 O O . ILE A 1 102 ? 1.853 -4.398 9.901 1.00 79.62 102 ILE A O 1
ATOM 793 N N . CYS A 1 103 ? 1.980 -2.502 8.686 1.00 86.50 103 CYS A N 1
ATOM 794 C CA . CYS A 1 103 ? 2.387 -3.143 7.436 1.00 86.50 103 CYS A CA 1
ATOM 795 C C . CYS A 1 103 ? 3.576 -2.444 6.774 1.00 86.50 103 CYS A C 1
ATOM 797 O O . CYS A 1 103 ? 4.464 -3.127 6.282 1.00 86.50 103 CYS A O 1
ATOM 799 N N . MET A 1 104 ? 3.592 -1.111 6.740 1.00 90.69 104 MET A N 1
ATOM 800 C CA . MET A 1 104 ? 4.604 -0.359 6.006 1.00 90.69 104 MET A CA 1
ATOM 801 C C . MET A 1 104 ? 5.949 -0.397 6.730 1.00 90.69 104 MET A C 1
ATOM 803 O O . MET A 1 104 ? 6.016 -0.276 7.952 1.00 90.69 104 MET A O 1
ATOM 807 N N . GLN A 1 105 ? 7.026 -0.484 5.959 1.00 89.06 105 GLN A N 1
ATOM 808 C CA . GLN A 1 105 ? 8.396 -0.401 6.455 1.00 89.06 105 GLN A CA 1
ATOM 809 C C . GLN A 1 105 ? 8.978 1.007 6.287 1.00 89.06 105 GLN A C 1
ATOM 811 O O . GLN A 1 105 ? 8.572 1.772 5.409 1.00 89.06 105 GLN A O 1
ATOM 816 N N . ASP A 1 106 ? 9.981 1.321 7.107 1.00 87.06 106 ASP A N 1
ATOM 817 C CA . ASP A 1 106 ? 10.715 2.588 7.057 1.00 87.06 106 ASP A CA 1
ATOM 818 C C . ASP A 1 106 ? 11.519 2.727 5.758 1.00 87.06 106 ASP A C 1
ATOM 820 O O . ASP A 1 106 ? 11.599 3.803 5.175 1.00 87.06 106 ASP A O 1
ATOM 824 N N . ASN A 1 107 ? 12.142 1.643 5.293 1.00 92.06 107 ASN A N 1
ATOM 825 C CA . ASN A 1 107 ? 13.076 1.690 4.174 1.00 92.06 107 ASN A CA 1
ATOM 826 C C . ASN A 1 107 ? 12.883 0.499 3.234 1.00 92.06 107 ASN A C 1
ATOM 828 O O . ASN A 1 107 ? 12.838 -0.646 3.675 1.00 92.06 107 ASN A O 1
ATOM 832 N N . TYR A 1 108 ? 12.890 0.786 1.934 1.00 93.94 108 TYR A N 1
ATOM 833 C CA . TYR A 1 108 ? 12.894 -0.194 0.8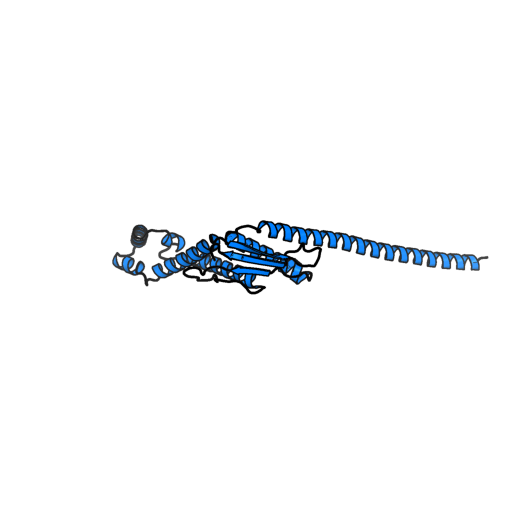50 1.00 93.94 108 TYR A CA 1
ATOM 834 C C . TYR A 1 108 ? 14.149 0.058 0.008 1.00 93.94 108 TYR A C 1
ATOM 836 O O . TYR A 1 108 ? 14.160 0.925 -0.862 1.00 93.94 108 TYR A O 1
ATOM 844 N N . THR A 1 109 ? 15.251 -0.621 0.340 1.00 92.88 109 THR A N 1
ATOM 845 C CA . THR A 1 109 ? 16.599 -0.308 -0.183 1.00 92.88 109 THR A CA 1
ATOM 846 C C . THR A 1 109 ? 17.317 -1.475 -0.854 1.00 92.88 109 THR A C 1
ATOM 848 O O . THR A 1 109 ? 18.481 -1.337 -1.225 1.00 92.88 109 THR A O 1
ATOM 851 N N . ARG A 1 110 ? 16.654 -2.627 -1.005 1.00 93.88 110 ARG A N 1
ATOM 852 C CA . ARG A 1 110 ? 17.132 -3.695 -1.897 1.00 93.88 110 ARG A CA 1
ATOM 853 C C . ARG A 1 110 ? 16.638 -3.416 -3.314 1.00 93.88 110 ARG A C 1
ATOM 855 O O . ARG A 1 110 ? 15.560 -2.842 -3.468 1.00 93.88 110 ARG A O 1
ATOM 862 N N . ASP A 1 111 ? 17.363 -3.887 -4.322 1.00 92.06 111 ASP A N 1
ATOM 863 C CA . ASP A 1 111 ? 17.070 -3.592 -5.732 1.00 92.06 111 ASP A CA 1
ATOM 864 C C . ASP A 1 111 ? 15.624 -3.933 -6.158 1.00 92.06 111 ASP A C 1
ATOM 866 O O . ASP A 1 111 ? 15.037 -3.254 -7.000 1.00 92.06 111 ASP A O 1
ATOM 870 N N . ASP A 1 112 ? 15.023 -4.947 -5.532 1.00 91.94 112 ASP A N 1
ATOM 871 C CA . ASP A 1 112 ? 13.657 -5.420 -5.769 1.00 91.94 112 ASP A CA 1
ATOM 872 C C . ASP A 1 112 ? 12.644 -5.024 -4.678 1.00 91.94 112 ASP A C 1
ATOM 874 O O . ASP A 1 112 ? 11.459 -5.328 -4.799 1.00 91.94 112 ASP A O 1
ATOM 878 N N . SER A 1 113 ? 13.073 -4.323 -3.625 1.00 91.88 113 SER A N 1
ATOM 879 C CA . SER A 1 113 ? 12.232 -4.023 -2.453 1.00 91.88 113 SER A CA 1
ATOM 880 C C . SER A 1 113 ? 11.090 -3.040 -2.725 1.00 91.88 113 SER A C 1
ATOM 882 O O . SER A 1 113 ? 10.176 -2.928 -1.914 1.00 91.88 113 SER A O 1
ATOM 884 N N . TYR A 1 114 ? 11.058 -2.382 -3.887 1.00 91.25 114 TYR A N 1
ATOM 885 C CA . TYR A 1 114 ? 9.862 -1.656 -4.322 1.00 91.25 114 TYR A CA 1
ATOM 886 C C . TYR A 1 114 ? 8.648 -2.591 -4.497 1.00 91.25 114 TYR A C 1
ATOM 888 O O . TYR A 1 114 ? 7.509 -2.140 -4.391 1.00 91.25 114 TYR A O 1
ATOM 896 N N . LYS A 1 115 ? 8.872 -3.893 -4.733 1.00 94.56 115 LYS A N 1
ATOM 897 C CA . LYS A 1 115 ? 7.811 -4.911 -4.748 1.00 94.56 115 LYS A CA 1
ATOM 898 C C . LYS A 1 115 ? 7.246 -5.142 -3.351 1.00 94.56 115 LYS A C 1
ATOM 900 O O . LYS A 1 115 ? 6.034 -5.279 -3.213 1.00 94.56 115 LYS A O 1
ATOM 905 N N . ASP A 1 116 ? 8.100 -5.113 -2.328 1.00 95.12 116 ASP A N 1
ATOM 906 C CA . ASP A 1 116 ? 7.657 -5.159 -0.932 1.00 95.12 116 ASP A CA 1
ATOM 907 C C . ASP A 1 116 ? 6.838 -3.909 -0.603 1.00 95.12 116 ASP A C 1
ATOM 909 O O . ASP A 1 116 ? 5.770 -4.036 -0.025 1.00 95.12 116 ASP A O 1
ATOM 913 N N . LEU A 1 117 ? 7.254 -2.719 -1.062 1.00 94.12 117 LEU A N 1
ATOM 914 C CA . LEU A 1 117 ? 6.470 -1.488 -0.897 1.00 94.12 117 LEU A CA 1
ATOM 915 C C . LEU A 1 117 ? 5.049 -1.625 -1.469 1.00 94.12 117 LEU A C 1
ATOM 917 O O . LEU A 1 117 ? 4.077 -1.229 -0.822 1.00 94.12 117 LEU A O 1
ATOM 921 N N . ILE A 1 118 ? 4.921 -2.186 -2.676 1.00 93.69 118 ILE A N 1
ATOM 922 C CA . ILE A 1 118 ? 3.616 -2.460 -3.293 1.00 93.69 118 ILE A CA 1
ATOM 923 C C . ILE A 1 118 ? 2.836 -3.470 -2.439 1.00 93.69 118 ILE A C 1
ATOM 925 O O . ILE A 1 118 ? 1.703 -3.194 -2.047 1.00 93.69 118 ILE A O 1
ATOM 929 N N . SER A 1 119 ? 3.451 -4.606 -2.104 1.00 95.00 119 SER A N 1
ATOM 930 C CA . SER A 1 119 ? 2.831 -5.707 -1.355 1.00 95.00 119 SER A CA 1
ATOM 931 C C . SER A 1 119 ? 2.379 -5.305 0.055 1.00 95.00 119 SER A C 1
ATOM 933 O O . SER A 1 119 ? 1.280 -5.663 0.490 1.00 95.00 119 SER A O 1
ATOM 935 N N . ASP A 1 120 ? 3.194 -4.545 0.780 1.00 94.75 120 ASP A N 1
ATOM 936 C CA . ASP A 1 120 ? 2.900 -4.065 2.130 1.00 94.75 120 ASP A CA 1
ATOM 937 C C . ASP A 1 120 ? 1.719 -3.096 2.100 1.00 94.75 120 ASP A C 1
ATOM 939 O O . ASP A 1 120 ? 0.794 -3.202 2.913 1.00 94.75 120 ASP A O 1
ATOM 943 N N . PHE A 1 121 ? 1.683 -2.208 1.103 1.00 93.50 121 PHE A N 1
ATOM 944 C CA . PHE A 1 121 ? 0.566 -1.295 0.919 1.00 93.50 121 PHE A CA 1
ATOM 945 C C . PHE A 1 121 ? -0.719 -2.019 0.484 1.00 93.50 121 PHE A C 1
ATOM 947 O O . PHE A 1 121 ? -1.799 -1.717 0.999 1.00 93.50 121 PHE A O 1
ATOM 954 N N . GLU A 1 122 ? -0.641 -3.007 -0.410 1.00 94.38 122 GLU A N 1
ATOM 955 C CA . GLU A 1 122 ? -1.781 -3.860 -0.775 1.00 94.38 122 GLU A CA 1
ATOM 956 C C . GLU A 1 122 ? -2.312 -4.642 0.434 1.00 94.38 122 GLU A C 1
ATOM 958 O O . GLU A 1 122 ? -3.524 -4.695 0.668 1.00 94.38 122 GLU A O 1
ATOM 963 N N . THR A 1 123 ? -1.412 -5.188 1.254 1.00 95.50 123 THR A N 1
ATOM 964 C CA . THR A 1 123 ? -1.745 -5.876 2.507 1.00 95.50 123 THR A CA 1
ATOM 965 C C . THR A 1 123 ? -2.434 -4.931 3.485 1.00 95.50 123 THR A C 1
ATOM 967 O O . THR A 1 123 ? -3.458 -5.292 4.073 1.00 95.50 123 THR A O 1
ATOM 970 N N . LEU A 1 124 ? -1.936 -3.700 3.617 1.00 93.44 124 LEU A N 1
ATOM 971 C CA . LEU A 1 124 ? -2.558 -2.650 4.416 1.00 93.44 124 LEU A CA 1
ATOM 972 C C . LEU A 1 124 ? -3.970 -2.325 3.914 1.00 93.44 124 LEU A C 1
ATOM 974 O O . LEU A 1 124 ? -4.908 -2.298 4.711 1.00 93.44 124 LEU A O 1
ATOM 978 N N . GLN A 1 125 ? -4.157 -2.138 2.600 1.00 93.12 125 GLN A N 1
ATOM 979 C CA . GLN A 1 125 ? -5.483 -1.889 2.021 1.00 93.12 125 GLN A CA 1
ATOM 980 C C . GLN A 1 125 ? -6.431 -3.071 2.249 1.00 93.12 125 GLN A C 1
ATOM 982 O O . GLN A 1 125 ? -7.607 -2.864 2.555 1.00 93.12 125 GLN A O 1
ATOM 987 N N . LYS A 1 126 ? -5.941 -4.309 2.135 1.00 95.75 126 LYS A N 1
ATOM 988 C CA . LYS A 1 126 ? -6.729 -5.516 2.403 1.00 95.75 126 LYS A CA 1
ATOM 989 C C . LYS A 1 126 ? -7.178 -5.572 3.862 1.00 95.75 126 LYS A C 1
ATOM 991 O O . LYS A 1 126 ? -8.380 -5.650 4.108 1.00 95.75 126 LYS A O 1
ATOM 996 N N . LYS A 1 127 ? -6.253 -5.447 4.820 1.00 96.12 127 LYS A N 1
ATOM 997 C CA . LYS A 1 127 ? -6.572 -5.426 6.259 1.00 96.12 127 LYS A CA 1
ATOM 998 C C . LYS A 1 127 ? -7.528 -4.286 6.608 1.00 96.12 127 LYS A C 1
ATOM 1000 O O . LYS A 1 127 ? -8.493 -4.498 7.336 1.00 96.12 127 LYS A O 1
ATOM 1005 N N . LEU A 1 128 ? -7.319 -3.094 6.043 1.00 95.62 128 LEU A N 1
ATOM 1006 C CA . LEU A 1 128 ? -8.217 -1.951 6.214 1.00 95.62 128 LEU A CA 1
ATOM 1007 C C . LEU A 1 128 ? -9.627 -2.262 5.688 1.00 95.62 128 LEU A C 1
ATOM 1009 O O . LEU A 1 128 ? -10.620 -1.976 6.357 1.00 95.62 128 LEU A O 1
ATOM 1013 N N . ASN A 1 129 ? -9.728 -2.881 4.509 1.00 95.69 129 ASN A N 1
ATOM 1014 C CA . ASN A 1 129 ? -10.998 -3.293 3.915 1.00 95.69 129 ASN A CA 1
ATOM 1015 C C . ASN A 1 129 ? -11.698 -4.406 4.704 1.00 95.69 129 ASN A C 1
ATOM 1017 O O . ASN A 1 129 ? -12.927 -4.439 4.745 1.00 95.69 129 ASN A O 1
ATOM 1021 N N . GLU A 1 130 ? -10.953 -5.306 5.333 1.00 96.81 130 GLU A N 1
ATOM 1022 C CA . GLU A 1 130 ? -11.510 -6.318 6.227 1.00 96.81 130 GLU A CA 1
ATOM 1023 C C . GLU A 1 130 ? -12.021 -5.660 7.514 1.00 96.81 130 GLU A C 1
ATOM 1025 O O . GLU A 1 130 ? -13.204 -5.781 7.836 1.00 96.81 130 GLU A O 1
ATOM 1030 N N . ALA A 1 131 ? -11.175 -4.881 8.198 1.00 97.00 131 ALA A N 1
ATOM 1031 C CA . ALA A 1 131 ? -11.501 -4.198 9.448 1.00 97.00 131 ALA A CA 1
ATOM 1032 C C . ALA A 1 131 ? -12.715 -3.268 9.312 1.00 97.00 131 ALA A C 1
ATOM 1034 O O . ALA A 1 131 ? -13.634 -3.347 10.127 1.00 97.00 131 ALA A O 1
ATOM 1035 N N . LYS A 1 132 ? -12.785 -2.456 8.246 1.00 96.50 132 LYS A N 1
ATOM 1036 C CA . LYS A 1 132 ? -13.905 -1.523 8.014 1.00 96.50 132 LYS A CA 1
ATOM 1037 C C . LYS A 1 132 ? -15.257 -2.236 7.869 1.00 96.50 132 LYS A C 1
ATOM 1039 O O . LYS A 1 132 ? -16.293 -1.673 8.218 1.00 96.50 132 LYS A O 1
ATOM 1044 N N . ASN A 1 133 ? -15.249 -3.465 7.340 1.00 96.69 133 ASN A N 1
ATOM 1045 C CA . ASN A 1 133 ? -16.449 -4.247 7.037 1.00 96.69 133 ASN A CA 1
ATOM 1046 C C . ASN A 1 133 ? -16.847 -5.229 8.148 1.00 96.69 133 ASN A C 1
ATOM 1048 O O . ASN A 1 133 ? -17.950 -5.782 8.073 1.00 96.69 133 ASN A O 1
ATOM 1052 N N . LYS A 1 134 ? -16.006 -5.436 9.174 1.00 97.50 134 LYS A N 1
ATOM 1053 C CA . LYS A 1 134 ? -16.402 -6.164 10.390 1.00 97.50 134 LYS A CA 1
ATOM 1054 C C . LYS A 1 134 ? -17.655 -5.508 10.980 1.00 97.50 134 LYS A C 1
ATOM 1056 O O . LYS A 1 134 ? -17.858 -4.300 10.835 1.00 97.50 134 LYS A O 1
ATOM 1061 N N . LYS A 1 135 ? -18.507 -6.305 11.625 1.00 96.50 135 LYS A N 1
ATOM 1062 C CA . LYS A 1 135 ? -19.740 -5.823 12.255 1.00 96.50 135 LYS A CA 1
ATOM 1063 C C . LYS A 1 135 ? -19.692 -5.990 13.765 1.00 96.50 135 LYS A C 1
ATOM 1065 O O . LYS A 1 135 ? -19.230 -7.017 14.252 1.00 96.50 135 LYS A O 1
ATOM 1070 N N . ALA A 1 136 ? -20.231 -5.012 14.477 1.00 95.44 136 ALA A N 1
ATOM 1071 C CA . ALA A 1 136 ? -20.532 -5.085 15.898 1.00 95.44 136 ALA A CA 1
ATOM 1072 C C . ALA A 1 136 ? -21.887 -4.409 16.130 1.00 95.44 136 ALA A C 1
ATOM 1074 O O . ALA A 1 136 ? -22.189 -3.410 15.482 1.00 95.44 136 ALA A O 1
ATOM 1075 N N . TYR A 1 137 ? -22.725 -4.981 16.998 1.00 94.38 137 TYR A N 1
ATOM 1076 C CA . TYR A 1 137 ? -24.051 -4.427 17.314 1.00 94.38 137 TYR A CA 1
ATOM 1077 C C . TYR A 1 137 ? -24.891 -4.092 16.063 1.00 94.38 137 TYR A C 1
ATOM 1079 O O . TYR A 1 137 ? -25.541 -3.057 15.977 1.00 94.38 137 TYR A O 1
ATOM 1087 N N . GLY A 1 138 ? -24.826 -4.963 15.047 1.00 93.81 138 GLY A N 1
ATOM 1088 C CA . GLY A 1 138 ? -25.567 -4.820 13.787 1.00 93.81 138 GLY A CA 1
ATOM 1089 C C . GLY A 1 138 ? -24.961 -3.862 12.753 1.00 93.81 138 GLY A C 1
ATOM 1090 O O . GLY A 1 138 ? -25.379 -3.895 11.596 1.00 93.81 138 GLY A O 1
ATOM 1091 N N . GLU A 1 139 ? -23.940 -3.081 13.107 1.00 96.44 139 GLU A N 1
ATOM 1092 C CA . GLU A 1 139 ? -23.358 -2.040 12.251 1.00 96.44 139 GLU A CA 1
ATOM 1093 C C . GLU A 1 139 ? -21.897 -2.295 11.889 1.00 96.44 139 GLU A C 1
ATOM 1095 O O . GLU A 1 139 ? -21.179 -3.019 12.578 1.00 96.44 139 GLU A O 1
ATOM 1100 N N . LYS A 1 140 ? -21.445 -1.699 10.780 1.00 98.00 140 LYS A N 1
ATOM 1101 C CA . LYS A 1 140 ? -20.040 -1.782 10.350 1.00 98.00 140 LYS A CA 1
ATOM 1102 C C . LYS A 1 140 ? -19.124 -0.992 11.285 1.00 98.00 140 LYS A C 1
ATOM 1104 O O . LYS A 1 140 ? -19.461 0.129 11.668 1.00 98.00 140 LYS A O 1
ATOM 1109 N N . ILE A 1 141 ? -17.922 -1.512 11.544 1.00 98.19 141 ILE A N 1
ATOM 1110 C CA . ILE A 1 141 ? -16.902 -0.825 12.353 1.00 98.19 141 ILE A CA 1
ATOM 1111 C C . ILE A 1 141 ? -16.568 0.558 11.792 1.00 98.19 141 ILE A C 1
ATOM 1113 O O . ILE A 1 141 ? -16.413 1.488 12.571 1.00 98.19 141 ILE A O 1
ATOM 1117 N N . GLU A 1 142 ? -16.541 0.740 10.468 1.00 97.69 142 GLU A N 1
ATOM 1118 C CA . GLU A 1 142 ? -16.331 2.060 9.853 1.00 97.69 142 GLU A CA 1
ATOM 1119 C C . GLU A 1 142 ? -17.304 3.127 10.370 1.00 97.69 142 GLU A C 1
ATOM 1121 O O . GLU A 1 142 ? -16.890 4.245 10.684 1.00 97.69 142 GLU A O 1
ATOM 1126 N N . LYS A 1 143 ? -18.589 2.771 10.488 1.00 97.56 143 LYS A N 1
ATOM 1127 C CA . LYS A 1 143 ? -19.633 3.673 10.975 1.00 97.56 143 LYS A CA 1
ATOM 1128 C C . LYS A 1 143 ? -19.446 3.938 12.465 1.00 97.56 143 LYS A C 1
ATOM 1130 O O . LYS A 1 143 ? -19.437 5.096 12.870 1.00 97.56 143 LYS A O 1
ATOM 1135 N N . LEU A 1 144 ? -19.239 2.889 13.262 1.00 97.44 144 LEU A N 1
ATOM 1136 C CA . LEU A 1 144 ? -19.065 3.006 14.714 1.00 97.44 144 LEU A CA 1
ATOM 1137 C C . LEU A 1 144 ? -17.826 3.833 15.080 1.00 97.44 144 LEU A C 1
ATOM 1139 O O . LEU A 1 144 ? -17.907 4.727 15.911 1.00 97.44 144 LEU A O 1
ATOM 1143 N N . ALA A 1 145 ? -16.705 3.606 14.397 1.00 96.56 145 ALA A N 1
ATOM 1144 C CA . ALA A 1 145 ? -15.450 4.323 14.614 1.00 96.56 145 ALA A CA 1
ATOM 1145 C C . ALA A 1 145 ? -15.488 5.800 14.179 1.00 96.56 145 ALA A C 1
ATOM 1147 O O . ALA A 1 145 ? -14.584 6.559 14.527 1.00 96.56 145 ALA A O 1
ATOM 1148 N N . SER A 1 146 ? -16.490 6.200 13.387 1.00 96.38 146 SER A N 1
ATOM 1149 C CA . SER A 1 146 ? -16.726 7.599 13.005 1.00 96.38 146 SER A CA 1
ATOM 1150 C C . SER A 1 146 ? -17.561 8.374 14.029 1.00 96.38 146 SER A C 1
ATOM 1152 O O . SER A 1 146 ? -17.612 9.603 13.980 1.00 96.38 146 SER A O 1
ATOM 1154 N N . MET A 1 147 ? -18.218 7.670 14.956 1.00 96.38 147 MET A N 1
ATOM 1155 C CA . MET A 1 147 ? -19.016 8.287 16.007 1.00 96.38 147 MET A CA 1
ATOM 1156 C C . MET A 1 147 ? -18.104 8.840 17.101 1.00 96.38 147 MET A C 1
ATOM 1158 O O . MET A 1 147 ? -17.141 8.199 17.516 1.00 96.38 147 MET A O 1
ATOM 1162 N N . ASN A 1 148 ? -18.443 10.018 17.622 1.00 95.75 148 ASN A N 1
ATOM 1163 C CA . ASN A 1 148 ? -17.876 10.457 18.892 1.00 95.75 148 ASN A CA 1
ATOM 1164 C C . ASN A 1 148 ? -18.427 9.602 20.050 1.00 95.75 148 ASN A C 1
ATOM 1166 O O . ASN A 1 148 ? -19.435 8.906 19.901 1.00 95.75 148 ASN A O 1
ATOM 1170 N N . TRP A 1 149 ? -17.789 9.697 21.217 1.00 93.50 149 TRP A N 1
ATOM 1171 C CA . TRP A 1 149 ? -18.132 8.900 22.398 1.00 93.50 149 TRP A CA 1
ATOM 1172 C C . TRP A 1 149 ? -19.626 8.965 22.765 1.00 93.50 149 TRP A C 1
ATOM 1174 O O . TRP A 1 149 ? -20.257 7.927 22.948 1.00 93.50 149 TRP A O 1
ATOM 1184 N N . ALA A 1 150 ? -20.218 10.164 22.805 1.00 96.44 150 ALA A N 1
ATOM 1185 C CA . ALA A 1 150 ? -21.615 10.344 23.208 1.00 96.44 150 ALA A CA 1
ATOM 1186 C C . ALA A 1 150 ? -22.593 9.708 22.208 1.00 96.44 150 ALA A C 1
ATOM 1188 O O . ALA A 1 150 ? -23.570 9.071 22.600 1.00 96.44 150 ALA A O 1
ATOM 1189 N N . THR A 1 151 ? -22.296 9.839 20.913 1.00 97.44 151 THR A N 1
ATOM 1190 C CA . THR A 1 151 ? -23.110 9.265 19.833 1.00 97.44 151 THR A CA 1
ATOM 1191 C C . THR A 1 151 ? -23.015 7.742 19.828 1.00 97.44 151 THR A C 1
ATOM 1193 O O . THR A 1 151 ? -24.032 7.069 19.682 1.00 97.44 151 THR A O 1
ATOM 1196 N N . LEU A 1 152 ? -21.814 7.190 20.036 1.00 96.94 152 LEU A N 1
ATOM 1197 C CA . LEU A 1 152 ? -21.613 5.745 20.133 1.00 96.94 152 LEU A CA 1
ATOM 1198 C C . LEU A 1 152 ? -22.359 5.167 21.339 1.00 96.94 152 LEU A C 1
ATOM 1200 O O . LEU A 1 152 ? -23.060 4.169 21.204 1.00 96.94 152 LEU A O 1
ATOM 1204 N N . ARG A 1 153 ? -22.285 5.838 22.493 1.00 97.19 153 ARG A N 1
ATOM 1205 C CA . ARG A 1 153 ? -23.029 5.455 23.696 1.00 97.19 153 ARG A CA 1
ATOM 1206 C C . ARG A 1 153 ? -24.534 5.403 23.436 1.00 97.19 153 ARG A C 1
ATOM 1208 O O . ARG A 1 153 ? -25.181 4.407 23.745 1.00 97.19 153 ARG A O 1
ATOM 1215 N N . GLN A 1 154 ? -25.085 6.454 22.828 1.00 97.44 154 GLN A N 1
ATOM 1216 C CA . GLN A 1 154 ? -26.507 6.516 22.491 1.00 97.44 154 GLN A CA 1
ATOM 1217 C C . GLN A 1 154 ? -26.909 5.434 21.478 1.00 97.44 154 GLN A C 1
ATOM 1219 O O . GLN A 1 154 ? -27.983 4.850 21.607 1.00 97.44 154 GLN A O 1
ATOM 1224 N N . PHE A 1 155 ? -26.053 5.149 20.494 1.00 97.44 155 PHE A N 1
ATOM 1225 C CA . PHE A 1 155 ? -26.267 4.070 19.532 1.00 97.44 155 PHE A CA 1
ATOM 1226 C C . PHE A 1 155 ? -26.324 2.696 20.214 1.00 97.44 155 PHE A C 1
ATOM 1228 O O . PHE A 1 155 ? -27.201 1.893 19.912 1.00 97.44 155 PHE A O 1
ATOM 1235 N N . LEU A 1 156 ? -25.424 2.421 21.159 1.00 96.81 156 LEU A N 1
ATOM 1236 C CA . LEU A 1 156 ? -25.422 1.149 21.883 1.00 96.81 156 LEU A CA 1
ATOM 1237 C C . LEU A 1 156 ? -26.667 1.004 22.774 1.00 96.81 156 LEU A C 1
ATOM 1239 O O . LEU A 1 156 ? -27.282 -0.060 22.795 1.00 96.81 156 LEU A O 1
ATOM 1243 N N . MET A 1 157 ? -27.103 2.086 23.425 1.00 96.25 157 MET A N 1
ATOM 1244 C CA . MET A 1 157 ? -28.366 2.100 24.174 1.00 96.25 157 MET A CA 1
ATOM 1245 C C . MET A 1 157 ? -29.581 1.851 23.270 1.00 96.25 157 MET A C 1
ATOM 1247 O O . MET A 1 157 ? -30.464 1.074 23.622 1.00 96.25 157 MET A O 1
ATOM 1251 N N . SER A 1 158 ? -29.634 2.466 22.082 1.00 95.50 158 SER A N 1
ATOM 1252 C CA . SER A 1 158 ? -30.734 2.232 21.135 1.00 95.50 158 SER A CA 1
ATOM 1253 C C . SER A 1 158 ? -30.702 0.837 20.505 1.00 95.50 158 SER A C 1
ATOM 1255 O O . SER A 1 158 ? -31.743 0.339 20.080 1.00 95.50 158 SER A O 1
ATOM 1257 N N . ALA A 1 159 ? -29.539 0.178 20.505 1.00 93.88 159 ALA A N 1
ATOM 1258 C CA . ALA A 1 159 ? -29.388 -1.235 20.169 1.00 93.88 159 ALA A CA 1
ATOM 1259 C C . ALA A 1 159 ? -29.863 -2.188 21.288 1.00 93.88 159 ALA A C 1
ATOM 1261 O O . ALA A 1 159 ? -29.819 -3.404 21.104 1.00 93.88 159 ALA A O 1
ATOM 1262 N N . GLY A 1 160 ? -30.348 -1.652 22.415 1.00 94.12 160 GLY A N 1
ATOM 1263 C CA . GLY A 1 160 ? -30.979 -2.406 23.498 1.00 94.12 160 GLY A CA 1
ATOM 1264 C C . GLY A 1 160 ? -30.061 -2.762 24.666 1.00 94.12 160 GLY A C 1
ATOM 1265 O O . GLY A 1 160 ? -30.483 -3.540 25.517 1.00 94.12 160 GLY A O 1
ATOM 1266 N N . LEU A 1 161 ? -28.837 -2.222 24.719 1.00 96.44 161 LEU A N 1
ATOM 1267 C CA . LEU A 1 161 ? -27.918 -2.462 25.834 1.00 96.44 161 LEU A CA 1
ATOM 1268 C C . LEU A 1 161 ? -28.314 -1.645 27.070 1.00 96.44 161 LEU A C 1
ATOM 1270 O O . LEU A 1 161 ? -28.715 -0.481 26.963 1.00 96.44 161 LEU A O 1
ATOM 1274 N N . SER A 1 162 ? -28.129 -2.243 28.246 1.00 97.25 162 SER A N 1
ATOM 1275 C CA . SER A 1 162 ? -28.187 -1.545 29.530 1.00 97.25 162 SER A CA 1
ATOM 1276 C C . SER A 1 162 ? -27.003 -0.588 29.701 1.00 97.25 162 SER A C 1
ATOM 1278 O O . SER A 1 162 ? -25.991 -0.683 29.010 1.00 97.25 162 SER A O 1
ATOM 1280 N N . GLU A 1 163 ? -27.104 0.342 30.648 1.00 95.69 163 GLU A N 1
ATOM 1281 C CA . GLU A 1 163 ? -26.028 1.295 30.937 1.00 95.69 163 GLU A CA 1
ATOM 1282 C C . GLU A 1 163 ? -24.704 0.597 31.300 1.00 95.69 163 GLU A C 1
ATOM 1284 O O . GLU A 1 163 ? -23.657 0.956 30.763 1.00 95.69 163 GLU A O 1
ATOM 1289 N N . GLU A 1 164 ? -24.771 -0.469 32.099 1.00 96.69 164 GLU A N 1
ATOM 1290 C CA . GLU A 1 164 ? -23.618 -1.292 32.488 1.00 96.69 164 GLU A CA 1
ATOM 1291 C C . GLU A 1 164 ? -23.010 -2.039 31.288 1.00 96.69 164 GLU A C 1
ATOM 1293 O O . GLU A 1 164 ? -21.789 -2.090 31.129 1.00 96.69 164 GLU A O 1
ATOM 1298 N N . GLU A 1 165 ? -23.845 -2.593 30.402 1.00 96.69 165 GLU A N 1
ATOM 1299 C CA . GLU A 1 165 ? -23.383 -3.274 29.185 1.00 96.69 165 GLU A CA 1
ATOM 1300 C C . GLU A 1 165 ? -22.712 -2.301 28.213 1.00 96.69 165 GLU A C 1
ATOM 1302 O O . GLU A 1 165 ? -21.737 -2.659 27.550 1.00 96.69 165 GLU A O 1
ATOM 1307 N N . VAL A 1 166 ? -23.206 -1.062 28.130 1.00 96.75 166 VAL A N 1
ATOM 1308 C CA . VAL A 1 166 ? -22.586 -0.012 27.317 1.00 96.75 166 VAL A CA 1
ATOM 1309 C C . VAL A 1 166 ? -21.217 0.368 27.870 1.00 96.75 166 VAL A C 1
ATOM 1311 O O . VAL A 1 166 ? -20.267 0.472 27.095 1.00 96.75 166 VAL A O 1
ATOM 1314 N N . GLU A 1 167 ? -21.083 0.534 29.186 1.00 95.31 167 GLU A N 1
ATOM 1315 C CA . GLU A 1 167 ? -19.784 0.804 29.814 1.00 95.31 167 GLU A CA 1
ATOM 1316 C C . GLU A 1 167 ? -18.780 -0.322 29.539 1.00 95.31 167 GLU A C 1
ATOM 1318 O O . GLU A 1 167 ? -17.658 -0.054 29.110 1.00 95.31 167 GLU A O 1
ATOM 1323 N N . GLN A 1 168 ? -19.200 -1.584 29.666 1.00 95.81 168 GLN A N 1
ATOM 1324 C CA . GLN A 1 168 ? -18.359 -2.740 29.337 1.00 95.81 168 GLN A CA 1
ATOM 1325 C C . GLN A 1 168 ? -17.997 -2.803 27.846 1.00 95.81 168 GLN A C 1
ATOM 1327 O O . GLN A 1 168 ? -16.862 -3.122 27.488 1.00 95.81 168 GLN A O 1
ATOM 1332 N N . ALA A 1 169 ? -18.942 -2.490 26.956 1.00 95.25 169 ALA A N 1
ATOM 1333 C CA . ALA A 1 169 ? -18.707 -2.461 25.516 1.00 95.25 169 ALA A CA 1
ATOM 1334 C C . ALA A 1 169 ? -17.757 -1.329 25.102 1.00 95.25 169 ALA A C 1
ATOM 1336 O O . ALA A 1 169 ? -17.023 -1.477 24.127 1.00 95.25 169 ALA A O 1
ATOM 1337 N N . MET A 1 170 ? -17.750 -0.211 25.825 1.00 94.25 170 MET A N 1
ATOM 1338 C CA . MET A 1 170 ? -16.900 0.947 25.541 1.00 94.25 170 MET A CA 1
ATOM 1339 C C . MET A 1 170 ? -15.573 0.944 26.312 1.00 94.25 170 MET A C 1
ATOM 1341 O O . MET A 1 170 ? -14.728 1.798 26.047 1.00 94.25 170 MET A O 1
ATOM 1345 N N . ASP A 1 171 ? -15.352 -0.015 27.216 1.00 95.44 171 ASP A N 1
ATOM 1346 C CA . ASP A 1 171 ? -14.063 -0.203 27.885 1.00 95.44 171 ASP A CA 1
ATOM 1347 C C . ASP A 1 171 ? -12.929 -0.404 26.868 1.00 95.44 171 ASP A C 1
ATOM 1349 O O . ASP A 1 171 ? -13.099 -1.067 25.842 1.00 95.44 171 ASP A O 1
ATOM 1353 N N . SER A 1 172 ? -11.742 0.134 27.151 1.00 91.44 172 SER A N 1
ATOM 1354 C CA . SER A 1 172 ? -10.587 0.077 26.242 1.00 91.44 172 SER A CA 1
ATOM 1355 C C . SER A 1 172 ? -10.151 -1.353 25.897 1.00 91.44 172 SER A C 1
ATOM 1357 O O . SER A 1 172 ? -9.598 -1.588 24.822 1.00 91.44 172 SER A O 1
ATOM 1359 N N . ASN A 1 173 ? -10.406 -2.327 26.776 1.00 93.19 173 ASN A N 1
ATOM 1360 C CA . ASN A 1 173 ? -10.059 -3.731 26.559 1.00 93.19 173 ASN A CA 1
ATOM 1361 C C . ASN A 1 173 ? -11.188 -4.547 25.917 1.00 93.19 173 ASN A C 1
ATOM 1363 O O . ASN A 1 173 ? -10.977 -5.733 25.615 1.00 93.19 173 ASN A O 1
ATOM 1367 N N . SER A 1 174 ? -12.356 -3.939 25.691 1.00 95.94 174 SER A N 1
ATOM 1368 C CA . SER A 1 174 ? -13.507 -4.598 25.085 1.00 95.94 174 SER A CA 1
ATOM 1369 C C . SER A 1 174 ? -13.214 -5.037 23.647 1.00 95.94 174 SER A C 1
ATOM 1371 O O . SER A 1 174 ? -12.322 -4.525 22.960 1.00 95.94 174 SER A O 1
ATOM 1373 N N . GLN A 1 175 ? -13.999 -5.995 23.156 1.00 95.69 175 GLN A N 1
ATOM 1374 C CA . GLN A 1 175 ? -13.909 -6.416 21.761 1.00 95.69 175 GLN A CA 1
ATOM 1375 C C . GLN A 1 175 ? -14.244 -5.266 20.797 1.00 95.69 175 GLN A C 1
ATOM 1377 O O . GLN A 1 175 ? -13.574 -5.122 19.776 1.00 95.69 175 GLN A O 1
ATOM 1382 N N . LEU A 1 176 ? -15.243 -4.435 21.114 1.00 96.50 176 LEU A N 1
ATOM 1383 C CA . LEU A 1 176 ? -15.628 -3.300 20.275 1.00 96.50 176 LEU A CA 1
ATOM 1384 C C . LEU A 1 176 ? -14.498 -2.268 20.185 1.00 96.50 176 LEU A C 1
ATOM 1386 O O . LEU A 1 176 ? -14.121 -1.881 19.080 1.00 96.50 176 LEU A O 1
ATOM 1390 N N . SER A 1 177 ? -13.919 -1.874 21.321 1.00 95.62 177 SER A N 1
ATOM 1391 C CA . SER A 1 177 ? -12.831 -0.893 21.377 1.00 95.62 177 SER A CA 1
ATOM 1392 C C . SER A 1 177 ? -11.586 -1.387 20.646 1.00 95.62 177 SER A C 1
ATOM 1394 O O . SER A 1 177 ? -10.962 -0.620 19.912 1.00 95.62 177 SER A O 1
ATOM 1396 N N . LYS A 1 178 ? -11.271 -2.687 20.743 1.00 96.31 178 LYS A N 1
ATOM 1397 C CA . LYS A 1 178 ? -10.184 -3.321 19.977 1.00 96.31 178 LYS A CA 1
ATOM 1398 C C . LYS A 1 178 ? -10.433 -3.275 18.470 1.00 96.31 178 LYS A C 1
ATOM 1400 O O . LYS A 1 178 ? -9.529 -2.910 17.726 1.00 96.31 178 LYS A O 1
ATOM 1405 N N . LEU A 1 179 ? -11.648 -3.595 18.018 1.00 97.44 179 LEU A N 1
ATOM 1406 C CA . LEU A 1 179 ? -12.017 -3.534 16.598 1.00 97.44 179 LEU A CA 1
ATOM 1407 C C . LEU A 1 179 ? -11.974 -2.102 16.044 1.00 97.44 179 LEU A C 1
ATOM 1409 O O . LEU A 1 179 ? -11.485 -1.887 14.934 1.00 97.44 179 LEU A O 1
ATOM 1413 N N . ILE A 1 180 ? -12.463 -1.125 16.814 1.00 97.06 180 ILE A N 1
ATOM 1414 C CA . ILE A 1 180 ? -12.392 0.298 16.455 1.00 97.06 180 ILE A CA 1
ATOM 1415 C C . ILE A 1 180 ? -10.930 0.745 16.358 1.00 97.06 180 ILE A C 1
ATOM 1417 O O . ILE A 1 180 ? -10.550 1.340 15.351 1.00 97.06 180 ILE A O 1
ATOM 1421 N N . SER A 1 181 ? -10.110 0.406 17.355 1.00 94.50 181 SER A N 1
ATOM 1422 C CA . SER A 1 181 ? -8.686 0.761 17.394 1.00 94.50 181 SER A CA 1
ATOM 1423 C C . SER A 1 181 ? -7.910 0.143 16.230 1.00 94.50 181 SER A C 1
ATOM 1425 O O . SER A 1 181 ? -7.147 0.836 15.565 1.00 94.50 181 SER A O 1
ATOM 1427 N N . GLU A 1 182 ? -8.142 -1.139 15.921 1.00 95.62 182 GLU A N 1
ATOM 1428 C CA . GLU A 1 182 ? -7.540 -1.826 14.768 1.00 95.62 182 GLU A CA 1
ATOM 1429 C C . GLU A 1 182 ? -7.839 -1.077 13.459 1.00 95.62 182 GLU A C 1
ATOM 1431 O O . GLU A 1 182 ? -6.923 -0.743 12.705 1.00 95.62 182 GLU A O 1
ATOM 1436 N N . TYR A 1 183 ? -9.114 -0.758 13.207 1.00 96.75 183 TYR A N 1
ATOM 1437 C CA . TYR A 1 183 ? -9.523 -0.010 12.018 1.00 96.75 183 TYR A CA 1
ATOM 1438 C C . TYR A 1 183 ? -8.908 1.396 11.971 1.00 96.75 183 TYR A C 1
ATOM 1440 O O . TYR A 1 183 ? -8.415 1.814 10.921 1.00 96.75 183 TYR A O 1
ATOM 1448 N N . GLN A 1 184 ? -8.919 2.126 13.090 1.00 95.06 184 GLN A N 1
ATOM 1449 C CA . GLN A 1 184 ? -8.371 3.481 13.167 1.00 95.06 184 GLN A CA 1
ATOM 1450 C C . GLN A 1 184 ? -6.858 3.499 12.930 1.00 95.06 184 GLN A C 1
ATOM 1452 O O . GLN A 1 184 ? -6.389 4.346 12.171 1.00 95.06 184 GLN A O 1
ATOM 1457 N N . ASN A 1 185 ? -6.111 2.541 13.483 1.00 94.25 185 ASN A N 1
ATOM 1458 C CA . ASN A 1 185 ? -4.665 2.450 13.286 1.00 94.25 185 ASN A CA 1
ATOM 1459 C C . ASN A 1 185 ? -4.314 2.124 11.825 1.00 94.25 185 ASN A C 1
ATOM 1461 O O . ASN A 1 185 ? -3.509 2.832 11.225 1.00 94.25 185 ASN A O 1
ATOM 1465 N N . LEU A 1 186 ? -4.986 1.141 11.207 1.00 95.31 186 LEU A N 1
ATOM 1466 C CA . LEU A 1 186 ? -4.809 0.816 9.780 1.00 95.31 186 LEU A CA 1
ATOM 1467 C C . LEU A 1 186 ? -5.150 2.010 8.875 1.00 95.31 186 LEU A C 1
ATOM 1469 O O . LEU A 1 186 ? -4.456 2.294 7.896 1.00 95.31 186 LEU A O 1
ATOM 1473 N N . LYS A 1 187 ? -6.232 2.731 9.195 1.00 94.75 187 LYS A N 1
ATOM 1474 C CA . LYS A 1 187 ? -6.635 3.934 8.459 1.00 94.75 187 LYS A CA 1
ATOM 1475 C C . LYS A 1 187 ? -5.604 5.049 8.619 1.00 94.75 187 LYS A C 1
ATOM 1477 O O . LYS A 1 187 ? -5.308 5.726 7.632 1.00 94.75 187 LYS A O 1
ATOM 1482 N N . SER A 1 188 ? -5.075 5.234 9.828 1.00 93.19 188 SER A N 1
ATOM 1483 C CA . SER A 1 188 ? -4.043 6.225 10.128 1.00 93.19 188 SER A CA 1
ATOM 1484 C C . SER A 1 188 ? -2.775 5.929 9.340 1.00 93.19 188 SER A C 1
ATOM 1486 O O . SER A 1 188 ? -2.349 6.784 8.575 1.00 93.19 188 SER A O 1
ATOM 1488 N N . GLU A 1 189 ? -2.250 4.705 9.414 1.00 93.00 189 GLU A N 1
ATOM 1489 C CA . GLU A 1 189 ? -1.066 4.281 8.659 1.00 93.00 189 GLU A CA 1
ATOM 1490 C C . GLU A 1 189 ? -1.258 4.475 7.148 1.00 93.00 189 GLU A C 1
ATOM 1492 O O . GLU A 1 189 ? -0.416 5.076 6.479 1.00 93.00 189 GLU A O 1
ATOM 1497 N N . SER A 1 190 ? -2.407 4.049 6.603 1.00 91.88 190 SER A N 1
ATOM 1498 C CA . SER A 1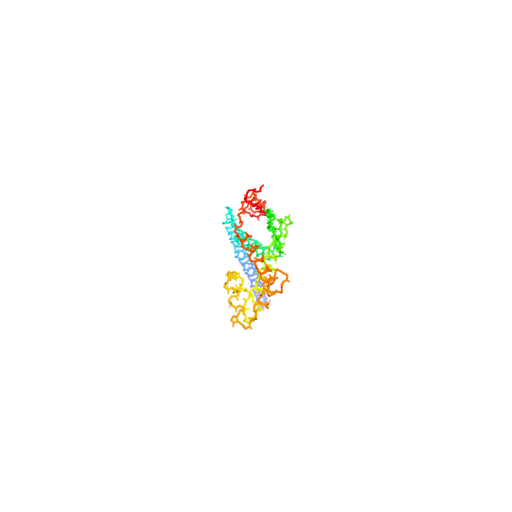 190 ? -2.696 4.225 5.175 1.00 91.88 190 SER A CA 1
ATOM 1499 C C . SER A 1 190 ? -2.768 5.695 4.771 1.00 91.88 190 SER A C 1
ATOM 1501 O O . SER A 1 190 ? -2.431 6.013 3.631 1.00 91.88 190 SER A O 1
ATOM 1503 N N . THR A 1 191 ? -3.288 6.562 5.636 1.00 92.19 191 THR A N 1
ATOM 1504 C CA . THR A 1 191 ? -3.453 7.989 5.343 1.00 92.19 191 THR A CA 1
ATOM 1505 C C . THR A 1 191 ? -2.124 8.716 5.485 1.00 92.19 191 THR A C 1
ATOM 1507 O O . THR A 1 191 ? -1.759 9.492 4.608 1.00 92.19 191 THR A O 1
ATOM 1510 N N . GLU A 1 192 ? -1.381 8.425 6.551 1.00 91.94 192 GLU A N 1
ATOM 1511 C CA . GLU A 1 192 ? -0.059 8.978 6.815 1.00 91.94 192 GLU A CA 1
ATOM 1512 C C . GLU A 1 192 ? 0.890 8.654 5.664 1.00 91.94 192 GLU A C 1
ATOM 1514 O O . GLU A 1 192 ? 1.433 9.575 5.061 1.00 91.94 192 GLU A O 1
ATOM 1519 N N . PHE A 1 193 ? 1.005 7.381 5.270 1.00 91.00 193 PHE A N 1
ATOM 1520 C CA . PHE A 1 193 ? 1.886 7.004 4.168 1.00 91.00 193 PHE A CA 1
ATOM 1521 C C . PHE A 1 193 ? 1.516 7.704 2.854 1.00 91.00 193 PHE A C 1
ATOM 1523 O O . PHE A 1 193 ? 2.383 8.273 2.197 1.00 91.00 193 PHE A O 1
ATOM 1530 N N . LYS A 1 194 ? 0.226 7.720 2.482 1.00 90.00 194 LYS A N 1
ATOM 1531 C CA . LYS A 1 194 ? -0.238 8.393 1.253 1.00 90.00 194 LYS A CA 1
ATOM 1532 C C . LYS A 1 194 ? 0.116 9.879 1.229 1.00 90.00 194 LYS A C 1
ATOM 1534 O O . LYS A 1 194 ? 0.360 10.408 0.150 1.00 90.00 194 LYS A O 1
ATOM 1539 N N . ASN A 1 195 ? 0.121 10.526 2.393 1.00 90.81 195 ASN A N 1
ATOM 1540 C CA . ASN A 1 195 ? 0.331 11.963 2.532 1.00 90.81 195 ASN A CA 1
ATOM 1541 C C . ASN A 1 195 ? 1.790 12.349 2.812 1.00 90.81 195 ASN A C 1
ATOM 1543 O O . ASN A 1 195 ? 2.116 13.533 2.706 1.00 90.81 195 ASN A O 1
ATOM 1547 N N . LYS A 1 196 ? 2.668 11.394 3.149 1.00 91.31 196 LYS A N 1
ATOM 1548 C CA . LYS A 1 196 ? 4.110 11.645 3.256 1.00 91.31 196 LYS A CA 1
ATOM 1549 C C . LYS A 1 196 ? 4.647 12.189 1.940 1.00 91.31 196 LYS A C 1
ATOM 1551 O O . LYS A 1 196 ? 4.234 11.753 0.866 1.00 91.31 196 LYS A O 1
ATOM 1556 N N . GLN A 1 197 ? 5.565 13.140 2.047 1.00 93.12 197 GLN A N 1
ATOM 1557 C CA . GLN A 1 197 ? 6.223 13.759 0.905 1.00 93.12 197 GLN A CA 1
ATOM 1558 C C . GLN A 1 197 ? 7.626 13.192 0.761 1.00 93.12 197 GLN A C 1
ATOM 1560 O O . GLN A 1 197 ? 8.352 13.074 1.743 1.00 93.12 197 GLN A O 1
ATOM 1565 N N . PHE A 1 198 ? 8.008 12.870 -0.465 1.00 92.81 198 PHE A N 1
ATOM 1566 C CA . PHE A 1 198 ? 9.301 12.317 -0.822 1.00 92.81 198 PHE A CA 1
ATOM 1567 C C . PHE A 1 198 ? 9.950 13.218 -1.860 1.00 92.81 198 PHE A C 1
ATOM 1569 O O . PHE A 1 198 ? 9.334 13.562 -2.867 1.00 92.81 198 PHE A O 1
ATOM 1576 N N . THR A 1 199 ? 11.199 13.597 -1.630 1.00 90.19 199 THR A N 1
ATOM 1577 C CA . THR A 1 199 ? 12.008 14.323 -2.599 1.00 90.19 199 THR A CA 1
ATOM 1578 C C . THR A 1 199 ? 12.932 13.356 -3.318 1.00 90.19 199 THR A C 1
ATOM 1580 O O . THR A 1 199 ? 13.533 12.450 -2.727 1.00 90.19 199 THR A O 1
ATOM 1583 N N . GLN A 1 200 ? 13.026 13.539 -4.630 1.00 80.06 200 GLN A N 1
ATOM 1584 C CA . GLN A 1 200 ? 13.967 12.785 -5.431 1.00 80.06 200 GLN A CA 1
ATOM 1585 C C . GLN A 1 200 ? 15.388 13.207 -5.063 1.00 80.06 200 GLN A C 1
ATOM 1587 O O . GLN A 1 200 ? 15.729 14.389 -5.051 1.00 80.06 200 GLN A O 1
ATOM 1592 N N . HIS A 1 201 ? 16.222 12.221 -4.754 1.00 76.50 201 HIS A N 1
ATOM 1593 C CA . HIS A 1 201 ? 17.593 12.442 -4.318 1.00 76.50 201 HIS A CA 1
ATOM 1594 C C . HIS A 1 201 ? 18.607 12.109 -5.408 1.00 76.50 201 HIS A C 1
ATOM 1596 O O . HIS A 1 201 ? 19.608 12.806 -5.540 1.00 76.50 201 HIS A O 1
ATOM 1602 N N . GLN A 1 202 ? 18.352 11.066 -6.202 1.00 81.94 202 GLN A N 1
ATOM 1603 C CA . GLN A 1 202 ? 19.294 10.617 -7.225 1.00 81.94 202 GLN A CA 1
ATOM 1604 C C . GLN A 1 202 ? 18.581 9.879 -8.365 1.00 81.94 202 GLN A C 1
ATOM 1606 O O . GLN A 1 202 ? 17.726 9.031 -8.102 1.00 81.94 202 GLN A O 1
ATOM 1611 N N . TYR A 1 203 ? 18.996 10.169 -9.600 1.00 80.81 203 TYR A N 1
ATOM 1612 C CA . TYR A 1 203 ? 18.732 9.369 -10.797 1.00 80.81 203 TYR A CA 1
ATOM 1613 C C . TYR A 1 203 ? 20.053 8.831 -11.342 1.00 80.81 203 TYR A C 1
ATOM 1615 O O . TYR A 1 203 ? 21.020 9.580 -11.488 1.00 80.81 203 TYR A O 1
ATOM 1623 N N . GLU A 1 204 ? 20.089 7.543 -11.663 1.00 83.88 204 GLU A N 1
ATOM 1624 C CA . GLU A 1 204 ? 21.163 6.941 -12.450 1.00 83.88 204 GLU A CA 1
ATOM 1625 C C . GLU A 1 204 ? 20.585 6.448 -13.771 1.00 83.88 204 GLU A C 1
ATOM 1627 O O . GLU A 1 204 ? 19.503 5.852 -13.800 1.00 83.88 204 GLU A O 1
ATOM 1632 N N . TYR A 1 205 ? 21.334 6.665 -14.846 1.00 79.69 205 TYR A N 1
ATOM 1633 C CA . TYR A 1 205 ? 21.000 6.200 -16.182 1.00 79.69 205 TYR A CA 1
ATOM 1634 C C . TYR A 1 205 ? 21.934 5.060 -16.590 1.00 79.69 205 TYR A C 1
ATOM 1636 O O . TYR A 1 205 ? 23.033 4.913 -16.055 1.00 79.69 205 TYR A O 1
ATOM 1644 N N . ASP A 1 206 ? 21.475 4.219 -17.507 1.00 72.94 206 ASP A N 1
ATOM 1645 C CA . ASP A 1 206 ? 22.297 3.193 -18.136 1.00 72.94 206 ASP A CA 1
ATOM 1646 C C . ASP A 1 206 ? 23.190 3.802 -19.224 1.00 72.94 206 ASP A C 1
ATOM 1648 O O . ASP A 1 206 ? 22.735 4.650 -19.988 1.00 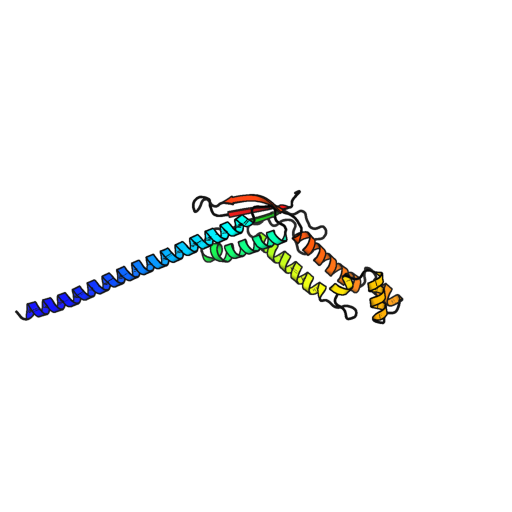72.94 206 ASP A O 1
ATOM 1652 N N . ASP A 1 207 ? 24.421 3.311 -19.353 1.00 64.19 207 ASP A N 1
ATOM 1653 C CA . ASP A 1 207 ? 25.341 3.678 -20.434 1.00 64.19 207 ASP A CA 1
ATOM 1654 C C . ASP A 1 207 ? 24.869 3.138 -21.806 1.00 64.19 207 ASP A C 1
ATOM 1656 O O . ASP A 1 207 ? 25.319 3.588 -22.863 1.00 64.19 207 ASP A O 1
ATOM 1660 N N . TYR A 1 208 ? 23.935 2.178 -21.813 1.00 51.94 208 TYR A N 1
ATOM 1661 C CA . TYR A 1 208 ? 23.328 1.599 -23.014 1.00 51.94 208 TYR A CA 1
ATOM 1662 C C . TYR A 1 208 ? 22.313 2.568 -23.672 1.00 51.94 208 TYR A C 1
ATOM 1664 O O . TYR A 1 208 ? 21.423 3.088 -23.005 1.00 51.94 208 TYR A O 1
ATOM 1672 N N . TYR A 1 209 ? 22.409 2.792 -24.994 1.00 50.28 209 TYR A N 1
ATOM 1673 C CA . TYR A 1 209 ? 21.639 3.803 -25.760 1.00 50.28 209 TYR A CA 1
ATOM 1674 C C . TYR A 1 209 ? 21.820 5.260 -25.268 1.00 50.28 209 TYR A C 1
ATOM 1676 O O . TYR A 1 209 ? 20.872 5.922 -24.836 1.00 50.28 209 TYR A O 1
ATOM 1684 N N . ASN A 1 210 ? 23.039 5.797 -25.406 1.00 52.25 210 ASN A N 1
ATOM 1685 C CA . ASN A 1 210 ? 23.370 7.220 -25.201 1.00 52.25 210 ASN A CA 1
ATOM 1686 C C . ASN A 1 210 ? 23.023 7.797 -23.809 1.00 52.25 210 ASN A C 1
ATOM 1688 O O . ASN A 1 210 ? 22.816 9.004 -23.701 1.00 52.25 210 ASN A O 1
ATOM 1692 N N . GLY A 1 211 ? 22.945 6.986 -22.747 1.00 58.12 211 GLY A N 1
ATOM 1693 C CA . GLY 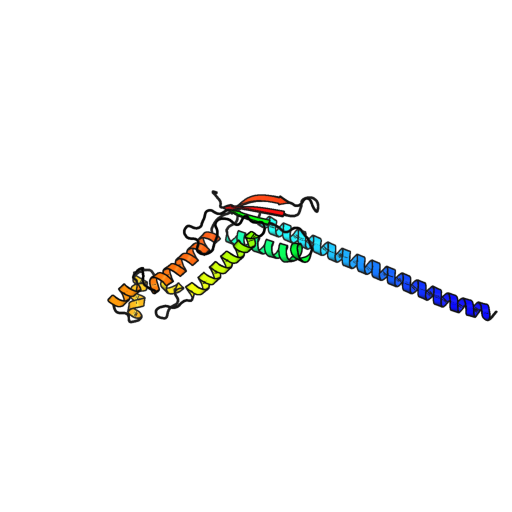A 1 211 ? 22.700 7.519 -21.399 1.00 58.12 211 GLY A CA 1
ATOM 1694 C C . GLY A 1 211 ? 21.243 7.892 -21.107 1.00 58.12 211 GLY A C 1
ATOM 1695 O O . GLY A 1 211 ? 20.995 8.679 -20.202 1.00 58.12 211 GLY A O 1
ATOM 1696 N N . THR A 1 212 ? 20.275 7.401 -21.889 1.00 64.50 212 THR A N 1
ATOM 1697 C CA . THR A 1 212 ? 18.883 7.906 -21.856 1.00 64.50 212 THR A CA 1
ATOM 1698 C C . THR A 1 212 ? 17.895 7.037 -21.081 1.00 64.50 212 THR A C 1
ATOM 1700 O O . THR A 1 212 ? 16.739 7.421 -20.922 1.00 64.50 212 THR A O 1
ATOM 1703 N N . ARG A 1 213 ? 18.306 5.857 -20.602 1.00 74.81 213 ARG A N 1
ATOM 1704 C CA . ARG A 1 213 ? 17.415 4.939 -19.883 1.00 74.81 213 ARG A CA 1
ATOM 1705 C C . ARG A 1 213 ? 17.631 5.024 -18.386 1.00 74.81 213 ARG A C 1
ATOM 1707 O O . ARG A 1 213 ? 18.742 4.785 -17.924 1.00 74.81 213 ARG A O 1
ATOM 1714 N N . VAL A 1 214 ? 16.562 5.282 -17.639 1.00 83.00 214 VAL A N 1
ATOM 1715 C CA . VAL A 1 214 ? 16.599 5.248 -16.175 1.00 83.00 214 VAL A CA 1
ATOM 1716 C C . VAL A 1 214 ? 16.990 3.843 -15.716 1.00 83.00 214 VAL A C 1
ATOM 1718 O O . VAL A 1 214 ? 16.422 2.854 -16.167 1.00 83.00 214 VAL A O 1
ATOM 1721 N N . LYS A 1 215 ? 17.976 3.759 -14.828 1.00 89.38 215 LYS A N 1
ATOM 1722 C CA . LYS A 1 215 ? 18.463 2.518 -14.215 1.00 89.38 215 LYS A CA 1
ATOM 1723 C C . LYS A 1 215 ? 18.101 2.460 -12.738 1.00 89.38 215 LYS A C 1
ATOM 1725 O O . LYS A 1 215 ? 17.721 1.407 -12.232 1.00 89.38 215 LYS A O 1
ATOM 1730 N N . LYS A 1 216 ? 18.234 3.583 -12.036 1.00 91.94 216 LYS A N 1
ATOM 1731 C CA . LYS A 1 216 ? 17.984 3.650 -10.599 1.00 91.94 216 LYS A CA 1
ATOM 1732 C C . LYS A 1 216 ? 17.408 4.992 -10.203 1.00 91.94 216 LYS A C 1
ATOM 1734 O O . LYS A 1 216 ? 17.857 6.028 -10.687 1.00 91.94 216 LYS A O 1
ATOM 1739 N N . ILE A 1 217 ? 16.458 4.949 -9.280 1.00 93.19 217 ILE A N 1
ATOM 1740 C CA . ILE A 1 217 ? 15.820 6.126 -8.707 1.00 93.19 217 ILE A CA 1
ATOM 1741 C C . ILE A 1 217 ? 15.865 6.013 -7.190 1.00 93.19 217 ILE A C 1
ATOM 1743 O O . ILE A 1 217 ? 15.573 4.957 -6.623 1.00 93.19 217 ILE A O 1
ATOM 1747 N N . ILE A 1 218 ? 16.240 7.103 -6.528 1.00 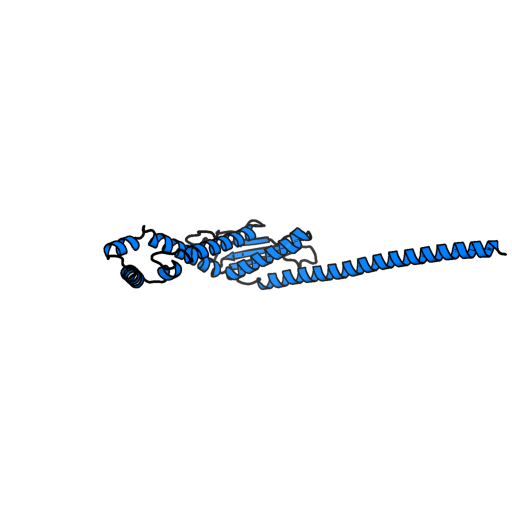94.12 218 ILE A N 1
ATOM 1748 C CA . ILE A 1 218 ? 16.281 7.179 -5.070 1.00 94.12 218 ILE A CA 1
ATOM 1749 C C . ILE A 1 218 ? 15.377 8.308 -4.590 1.00 94.12 218 ILE A C 1
ATOM 1751 O O . ILE A 1 218 ? 15.615 9.474 -4.912 1.00 94.12 218 ILE A O 1
ATOM 1755 N N . PHE A 1 219 ? 14.402 7.961 -3.752 1.00 94.31 219 PHE A N 1
ATOM 1756 C CA . PHE A 1 219 ? 13.529 8.898 -3.051 1.00 94.31 219 PHE A CA 1
ATOM 1757 C C . PHE A 1 219 ? 13.793 8.880 -1.549 1.00 94.31 219 PHE A C 1
ATOM 1759 O O . PHE A 1 219 ? 13.940 7.817 -0.944 1.00 94.31 219 PHE A O 1
ATOM 1766 N N . LYS A 1 220 ? 13.818 10.065 -0.938 1.00 93.88 220 LYS A N 1
ATOM 1767 C CA . LYS A 1 220 ? 13.909 10.240 0.515 1.00 93.88 220 LYS A CA 1
ATOM 1768 C C . LYS A 1 220 ? 12.719 11.051 0.995 1.00 93.88 220 LYS A C 1
ATOM 1770 O O . LYS A 1 220 ? 12.336 12.013 0.339 1.00 93.88 220 LYS A O 1
ATOM 1775 N N . GLU A 1 221 ? 12.123 10.672 2.116 1.00 91.69 221 GLU A N 1
ATOM 1776 C CA . GLU A 1 221 ? 11.083 11.477 2.749 1.00 91.69 221 GLU A CA 1
ATOM 1777 C C . GLU A 1 221 ? 11.620 12.884 3.041 1.00 91.69 221 GLU A C 1
ATOM 1779 O O . GLU A 1 221 ? 12.772 13.077 3.432 1.00 91.69 221 GLU A O 1
ATOM 1784 N N . GLN A 1 222 ? 10.790 13.892 2.814 1.00 87.25 222 GLN A N 1
ATOM 1785 C CA . GLN A 1 222 ? 11.170 15.278 2.998 1.00 87.25 222 GLN A CA 1
ATOM 1786 C C . GLN A 1 222 ? 11.489 15.550 4.475 1.00 87.25 222 GLN A C 1
ATOM 1788 O O . GLN A 1 222 ? 10.663 15.340 5.360 1.00 87.25 222 GLN A O 1
ATOM 1793 N N . GLY A 1 223 ? 12.696 16.054 4.742 1.00 77.00 223 GLY A N 1
ATOM 1794 C CA . GLY A 1 223 ? 13.179 16.313 6.103 1.00 77.00 223 GLY A CA 1
ATOM 1795 C C . GLY A 1 223 ? 13.927 15.141 6.752 1.00 77.00 223 GLY A C 1
ATOM 1796 O O . GLY A 1 223 ? 14.195 15.199 7.957 1.00 77.00 223 GLY A O 1
ATOM 1797 N N . LEU A 1 224 ? 14.240 14.093 5.983 1.00 71.69 224 LEU A N 1
ATOM 1798 C CA . LEU A 1 224 ? 15.277 13.084 6.250 1.00 71.69 224 LEU A CA 1
ATOM 1799 C C . LEU A 1 224 ? 16.614 13.532 5.643 1.00 71.69 224 LEU A C 1
ATOM 1801 O O . LEU A 1 224 ? 17.642 13.320 6.320 1.00 71.69 224 LEU A O 1
#

Foldseek 3Di:
DVVVVVVVVVVVVVVVVVVVVVVVVVVVVVVVVVVVVVVVVVVVVVQVVLLVVLVVVQWKAFLQVVLVSLVSLVVCCVPPCPPPVDARAFEWEAADDDPDQPQDDRIQHPRNSSVSVNVSLVVLVVQLVVLQQDDDLRDGLVVLLPDDPVRNLVSVVVSPDDPVRSCQCPPCPHPSVVSSVSNVVSVSNSVVRRGFIKHWDDWAFDPPPPRRGTRYTYIYTPPD

Radius of gyration: 32.43 Å; chains: 1; bounding box: 56×50×116 Å